Protein AF-A0AAD9PT08-F1 (afdb_monomer_lite)

InterPro domains:
  IPR050173 ATP-binding cassette transporter C-like [PTHR24223] (11-173)

Secondary structure (DSSP, 8-state):
--------GGGG--HHHHHHTGGGHHHHHHHHHS---GGGSPPPPGGG-HHHHHHHHHHHHHHHHHHHHHTT----HHHHHHHHS-HHHHHHHHHHHHHHHHHHHHHHHHHHHHHHHHHT--TTSHHHHHHHHHHHHHHHHHHHHHHHHHHHHHHHHHHHHHHHHHHHHHHHHHHHHHH-----

Structure (mmCIF, N/CA/C/O backbone):
data_AF-A0AAD9PT08-F1
#
_entry.id   AF-A0AAD9PT08-F1
#
loop_
_atom_site.group_PDB
_atom_site.id
_atom_site.type_symbol
_atom_site.label_atom_id
_atom_site.label_alt_id
_atom_site.label_comp_id
_atom_site.label_asym_id
_atom_site.label_entity_id
_atom_site.label_seq_id
_atom_site.pdbx_PDB_ins_code
_atom_site.Cartn_x
_atom_site.Cartn_y
_atom_site.Cartn_z
_atom_site.occupancy
_atom_site.B_iso_or_equiv
_atom_site.auth_seq_id
_atom_site.auth_comp_id
_atom_site.auth_asym_id
_atom_site.auth_atom_id
_atom_site.pdbx_PDB_model_num
ATOM 1 N N . MET A 1 1 ? -7.956 -34.493 11.067 1.00 36.38 1 MET A N 1
ATOM 2 C CA . MET A 1 1 ? -7.812 -33.608 9.894 1.00 36.38 1 MET A CA 1
ATOM 3 C C . MET A 1 1 ? -7.100 -32.368 10.396 1.00 36.38 1 MET A C 1
ATOM 5 O O . MET A 1 1 ? -7.712 -31.587 11.109 1.00 36.38 1 MET A O 1
ATOM 9 N N . GLU A 1 2 ? -5.786 -32.287 10.199 1.00 32.12 2 GLU A N 1
ATOM 10 C CA . GLU A 1 2 ? -4.984 -31.167 10.700 1.00 32.12 2 GLU A CA 1
ATOM 11 C C . GLU A 1 2 ? -5.404 -29.874 9.997 1.00 32.12 2 GLU A C 1
ATOM 13 O O . GLU A 1 2 ? -5.273 -29.746 8.781 1.00 32.12 2 GLU A O 1
ATOM 18 N N . ASN A 1 3 ? -5.915 -28.919 10.778 1.00 39.66 3 ASN A N 1
ATOM 19 C CA . ASN A 1 3 ? -6.054 -27.522 10.383 1.00 39.66 3 ASN A CA 1
ATOM 20 C C . ASN A 1 3 ? -4.649 -26.921 10.241 1.00 39.66 3 ASN A C 1
ATOM 22 O O . ASN A 1 3 ? -4.154 -26.229 11.129 1.00 39.66 3 ASN A O 1
ATOM 26 N N . LEU A 1 4 ? -3.975 -27.214 9.131 1.00 43.50 4 LEU A N 1
ATOM 27 C CA . LEU A 1 4 ? -2.798 -26.463 8.722 1.00 43.50 4 LEU A CA 1
ATOM 28 C C . LEU A 1 4 ? -3.297 -25.127 8.180 1.00 43.50 4 LEU A C 1
ATOM 30 O O . LEU A 1 4 ? -3.560 -24.989 6.988 1.00 43.50 4 LEU A O 1
ATOM 34 N N . SER A 1 5 ? -3.470 -24.161 9.084 1.00 55.28 5 SER A N 1
ATOM 35 C CA . SER A 1 5 ? -3.618 -22.753 8.724 1.00 55.28 5 SER A CA 1
ATOM 36 C C . SER A 1 5 ? -2.508 -22.411 7.724 1.00 55.28 5 SER A C 1
ATOM 38 O O . SER A 1 5 ? -1.306 -22.513 8.006 1.00 55.28 5 SER A O 1
ATOM 40 N N . VAL A 1 6 ? -2.909 -22.114 6.489 1.00 70.56 6 VAL A N 1
ATOM 41 C CA . VAL A 1 6 ? -1.960 -21.790 5.431 1.00 70.56 6 VAL A CA 1
ATOM 42 C C . VAL A 1 6 ? -1.529 -20.351 5.676 1.00 70.56 6 VAL A C 1
ATOM 44 O O . VAL A 1 6 ? -2.260 -19.408 5.373 1.00 70.56 6 VAL A O 1
ATOM 47 N N . LYS A 1 7 ? -0.342 -20.189 6.271 1.00 80.81 7 LYS A N 1
ATOM 48 C CA . LYS A 1 7 ? 0.285 -18.878 6.486 1.00 80.81 7 LYS A CA 1
ATOM 49 C C . LYS A 1 7 ? 0.304 -18.079 5.184 1.00 80.81 7 LYS A C 1
ATOM 51 O O . LYS A 1 7 ? 0.651 -18.617 4.132 1.00 80.81 7 LYS A O 1
ATOM 56 N N . ASN A 1 8 ? 0.010 -16.783 5.277 1.00 87.19 8 ASN A N 1
ATOM 57 C CA . ASN A 1 8 ? 0.007 -15.885 4.129 1.00 87.19 8 ASN A CA 1
ATOM 58 C C . ASN A 1 8 ? 1.393 -15.872 3.432 1.00 87.19 8 ASN A C 1
ATOM 60 O O . ASN A 1 8 ? 2.388 -15.475 4.054 1.00 87.19 8 ASN A O 1
ATOM 64 N N . PRO A 1 9 ? 1.496 -16.281 2.148 1.00 90.44 9 PRO A N 1
ATOM 65 C CA . PRO A 1 9 ? 2.765 -16.334 1.418 1.00 90.44 9 PRO A CA 1
ATOM 66 C C . PRO A 1 9 ? 3.394 -14.952 1.220 1.00 90.44 9 PRO A C 1
ATOM 68 O O . PRO A 1 9 ? 4.596 -14.860 0.973 1.00 90.44 9 PRO A O 1
ATOM 71 N N . GLN A 1 10 ? 2.619 -13.876 1.385 1.00 90.31 10 GLN A N 1
ATOM 72 C CA . GLN A 1 10 ? 3.127 -12.509 1.411 1.00 90.31 10 GLN A CA 1
ATOM 73 C C . GLN A 1 10 ? 4.212 -12.311 2.483 1.00 90.31 10 GLN A C 1
ATOM 75 O O . GLN A 1 10 ? 5.202 -11.632 2.223 1.00 90.31 10 GLN A O 1
ATOM 80 N N . ASN A 1 11 ? 4.081 -12.950 3.651 1.00 87.94 11 ASN A N 1
ATOM 81 C CA . ASN A 1 11 ? 5.029 -12.801 4.763 1.00 87.94 11 ASN A CA 1
ATOM 82 C C . ASN A 1 11 ? 6.388 -13.457 4.501 1.00 87.94 11 ASN A C 1
ATOM 84 O O . ASN A 1 11 ? 7.379 -13.113 5.141 1.00 87.94 11 ASN A O 1
ATOM 88 N N . GLN A 1 12 ? 6.433 -14.417 3.577 1.00 88.69 12 GLN A N 1
ATOM 89 C CA . GLN A 1 12 ? 7.645 -15.148 3.197 1.00 88.69 12 GLN A CA 1
ATOM 90 C C . GLN A 1 12 ? 8.157 -14.721 1.812 1.00 88.69 12 GLN A C 1
ATOM 92 O O . GLN A 1 12 ? 9.125 -15.281 1.297 1.00 88.69 12 GLN A O 1
ATOM 97 N N . ALA A 1 13 ? 7.509 -13.738 1.183 1.00 90.81 13 ALA A N 1
ATOM 98 C CA . ALA A 1 13 ? 7.847 -13.301 -0.157 1.00 90.81 13 ALA A CA 1
ATOM 99 C C . ALA A 1 13 ? 9.173 -12.524 -0.167 1.00 90.81 13 ALA A C 1
ATOM 101 O O . ALA A 1 13 ? 9.315 -11.480 0.469 1.00 90.81 13 ALA A O 1
ATOM 102 N N . GLY A 1 14 ? 10.134 -12.989 -0.970 1.00 93.81 14 GLY A N 1
ATOM 103 C CA . GLY A 1 14 ? 11.355 -12.232 -1.255 1.00 93.81 14 GLY A CA 1
ATOM 104 C C . GLY A 1 14 ? 11.076 -10.908 -1.982 1.00 93.81 14 GLY A C 1
ATOM 105 O O . GLY A 1 14 ? 9.964 -10.659 -2.455 1.00 93.81 14 GLY A O 1
ATOM 106 N N . PHE A 1 15 ? 12.105 -10.067 -2.131 1.00 92.69 15 PHE A N 1
ATOM 107 C CA . PHE A 1 15 ? 11.972 -8.724 -2.716 1.00 92.69 15 PHE A CA 1
ATOM 108 C C . PHE A 1 15 ? 11.302 -8.725 -4.099 1.00 92.69 15 PHE A C 1
ATOM 110 O O . PHE A 1 15 ? 10.318 -8.020 -4.302 1.00 92.69 15 PHE A O 1
ATOM 117 N N . LEU A 1 16 ? 11.781 -9.556 -5.034 1.00 92.75 16 LEU A N 1
ATOM 118 C CA . LEU A 1 16 ? 11.213 -9.631 -6.388 1.00 92.75 16 LEU A CA 1
ATOM 119 C C . LEU A 1 16 ? 9.771 -10.146 -6.387 1.00 92.75 16 LEU A C 1
ATOM 121 O O . LEU A 1 16 ? 8.939 -9.647 -7.145 1.00 92.75 16 LEU A O 1
ATOM 125 N N . SER A 1 17 ? 9.461 -11.107 -5.511 1.00 94.81 17 SER A N 1
ATOM 126 C CA . SER A 1 17 ? 8.107 -11.648 -5.386 1.00 94.81 17 SER A CA 1
ATOM 127 C C . SER A 1 17 ? 7.133 -10.608 -4.836 1.00 94.81 17 SER A C 1
ATOM 129 O O . SER A 1 17 ? 6.024 -10.471 -5.348 1.00 94.81 17 SER A O 1
ATOM 131 N N . SER A 1 18 ? 7.573 -9.820 -3.855 1.00 93.75 18 SER A N 1
ATOM 132 C CA . SER A 1 18 ? 6.816 -8.685 -3.328 1.00 93.75 18 SER A CA 1
ATOM 133 C C . SER A 1 18 ? 6.648 -7.578 -4.370 1.00 93.75 18 SER A C 1
ATOM 135 O O . SER A 1 18 ? 5.552 -7.050 -4.528 1.00 93.75 18 SER A O 1
ATOM 137 N N . LEU A 1 19 ? 7.705 -7.252 -5.124 1.00 93.25 19 LEU A N 1
ATOM 138 C CA . LEU A 1 19 ? 7.690 -6.194 -6.138 1.00 93.25 19 LEU A CA 1
ATOM 139 C C . LEU A 1 19 ? 6.719 -6.499 -7.286 1.00 93.25 19 LEU A C 1
ATOM 141 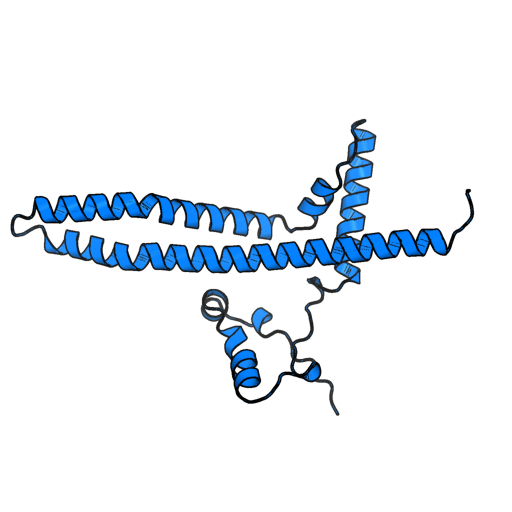O O . LEU A 1 19 ? 6.024 -5.600 -7.755 1.00 93.25 19 LEU A O 1
ATOM 145 N N . THR A 1 20 ? 6.673 -7.756 -7.725 1.00 94.50 20 THR A N 1
ATOM 146 C CA . THR A 1 20 ? 5.856 -8.221 -8.860 1.00 94.50 20 THR A CA 1
ATOM 147 C C . THR A 1 20 ? 4.523 -8.846 -8.444 1.00 94.50 20 THR A C 1
ATOM 149 O O . THR A 1 20 ? 3.781 -9.307 -9.305 1.00 94.50 20 THR A O 1
ATOM 152 N N . PHE A 1 21 ? 4.213 -8.880 -7.142 1.00 94.88 21 PHE A N 1
ATOM 153 C CA . PHE A 1 21 ? 3.051 -9.579 -6.575 1.00 94.88 21 PHE A CA 1
ATOM 154 C C . PHE A 1 21 ? 2.987 -11.080 -6.919 1.00 94.88 21 PHE A C 1
ATOM 156 O O . PHE A 1 21 ? 1.926 -11.703 -6.858 1.00 94.88 21 PHE A O 1
ATOM 163 N N . SER A 1 22 ? 4.126 -11.707 -7.235 1.00 94.81 22 SER A N 1
ATOM 164 C CA . SER A 1 22 ? 4.156 -13.111 -7.662 1.00 94.81 22 SER A CA 1
ATOM 165 C C . SER A 1 22 ? 3.729 -14.090 -6.560 1.00 94.81 22 SER A C 1
ATOM 167 O O . SER A 1 22 ? 3.284 -15.194 -6.872 1.00 94.81 22 SER A O 1
ATOM 169 N N . TRP A 1 23 ? 3.776 -13.677 -5.288 1.00 93.69 23 TRP A N 1
ATOM 170 C CA . TRP A 1 23 ? 3.284 -14.456 -4.147 1.00 93.69 23 TRP A CA 1
ATOM 171 C C . TRP A 1 23 ? 1.787 -14.801 -4.256 1.00 93.69 23 TRP A C 1
ATOM 173 O O . TRP A 1 23 ? 1.363 -15.836 -3.749 1.00 93.69 23 TRP A O 1
ATOM 183 N N . MET A 1 24 ? 0.992 -14.003 -4.982 1.00 92.75 24 MET A N 1
ATOM 184 C CA . MET A 1 24 ? -0.427 -14.287 -5.239 1.00 92.75 24 MET A CA 1
ATOM 185 C C . MET A 1 24 ? -0.656 -15.352 -6.320 1.00 92.75 24 MET A C 1
ATOM 187 O O . MET A 1 24 ? -1.757 -15.883 -6.452 1.00 92.75 24 MET A O 1
ATOM 191 N N . THR A 1 25 ? 0.361 -15.695 -7.113 1.00 93.69 25 THR A N 1
ATOM 192 C CA . THR A 1 25 ? 0.195 -16.566 -8.290 1.00 93.69 25 THR A CA 1
ATOM 193 C C . THR A 1 25 ? -0.386 -17.934 -7.926 1.00 93.69 25 THR A C 1
ATOM 195 O O . THR A 1 25 ? -1.155 -18.500 -8.702 1.00 93.69 25 THR A O 1
ATOM 198 N N . GLY A 1 26 ? -0.045 -18.469 -6.749 1.00 90.75 26 GLY A N 1
ATOM 199 C CA . GLY A 1 26 ? -0.547 -19.761 -6.277 1.00 90.75 26 GLY A CA 1
ATOM 200 C C . GLY A 1 26 ? -2.068 -19.782 -6.120 1.00 90.75 26 GLY A C 1
ATOM 201 O O . GLY A 1 26 ? -2.729 -20.639 -6.706 1.00 90.75 26 GLY A O 1
ATOM 202 N N . ILE A 1 27 ? -2.627 -18.802 -5.398 1.00 91.88 27 ILE A N 1
ATOM 203 C CA . ILE A 1 27 ? -4.074 -18.725 -5.153 1.00 91.88 27 ILE A CA 1
ATOM 204 C C . ILE A 1 27 ? -4.849 -18.392 -6.435 1.00 91.88 27 ILE A C 1
ATOM 206 O O . ILE A 1 27 ? -5.903 -18.972 -6.683 1.00 91.88 27 ILE A O 1
ATOM 210 N N . LEU A 1 28 ? -4.291 -17.549 -7.311 1.00 93.44 28 LEU A N 1
ATOM 211 C CA . LEU A 1 28 ? -4.906 -17.226 -8.603 1.00 93.44 28 LEU A CA 1
ATOM 212 C C . LEU A 1 28 ? -4.982 -18.452 -9.523 1.00 93.44 28 LEU A C 1
ATOM 214 O O . LEU A 1 28 ? -6.010 -18.696 -10.150 1.00 93.44 28 LEU A O 1
ATOM 218 N N . LYS A 1 29 ? -3.920 -19.267 -9.575 1.00 94.44 29 LYS A N 1
ATOM 219 C CA . LYS A 1 29 ? -3.927 -20.532 -10.327 1.00 94.44 29 LYS A CA 1
ATOM 220 C C . LYS A 1 29 ? -4.906 -21.548 -9.744 1.00 94.44 29 LYS A C 1
ATOM 222 O O . LYS A 1 29 ? -5.491 -22.309 -10.509 1.00 94.44 29 LYS A O 1
ATOM 227 N N . LEU A 1 30 ? -5.073 -21.582 -8.421 1.00 92.75 30 LEU A N 1
ATOM 228 C CA . LEU A 1 30 ? -6.066 -22.443 -7.779 1.00 92.75 30 LEU A CA 1
ATOM 229 C C . LEU A 1 30 ? -7.486 -22.023 -8.175 1.00 92.75 30 LEU A C 1
ATOM 231 O O . LEU A 1 30 ? -8.242 -22.865 -8.647 1.00 92.75 30 LEU A O 1
ATOM 235 N N . GLY A 1 31 ? -7.795 -20.726 -8.080 1.00 93.94 31 GLY A N 1
ATOM 236 C CA . GLY A 1 31 ? -9.090 -20.163 -8.474 1.00 93.94 31 GLY A CA 1
ATOM 237 C C . GLY A 1 31 ? -9.408 -20.306 -9.966 1.00 93.94 31 GLY A C 1
ATOM 238 O O . GLY A 1 31 ? -10.569 -20.411 -10.342 1.00 93.94 31 GLY A O 1
ATOM 239 N N . TYR A 1 32 ? -8.382 -20.365 -10.823 1.00 95.88 32 TYR A N 1
ATOM 240 C CA . TYR A 1 32 ? -8.554 -20.692 -12.241 1.00 95.88 32 TYR A CA 1
ATOM 241 C C . TYR A 1 32 ? -8.975 -22.153 -12.465 1.00 95.88 32 TYR A C 1
ATOM 243 O O . TYR A 1 32 ? -9.728 -22.443 -13.389 1.00 95.88 32 TYR A O 1
ATOM 251 N N . LYS A 1 33 ? -8.481 -23.084 -11.638 1.00 96.00 33 LYS A N 1
ATOM 252 C CA . LYS A 1 33 ? -8.758 -24.522 -11.774 1.00 96.00 33 LYS A CA 1
ATOM 253 C C . LYS A 1 33 ? -10.075 -24.943 -11.128 1.00 96.00 33 LYS A C 1
ATOM 255 O O . LYS A 1 33 ? -10.712 -25.865 -11.623 1.00 96.00 33 LYS A O 1
ATOM 260 N N . GLN A 1 34 ? -10.445 -24.319 -10.014 1.00 94.12 34 GLN A N 1
ATOM 261 C CA . GLN A 1 34 ? -11.658 -24.639 -9.268 1.00 94.12 34 GLN A CA 1
ATOM 262 C C . GLN A 1 34 ? -12.183 -23.413 -8.509 1.00 94.12 34 GLN A C 1
ATOM 264 O O . GLN A 1 34 ? -11.386 -22.544 -8.144 1.00 94.12 34 GLN A O 1
ATOM 269 N N . PRO A 1 35 ? -13.492 -23.349 -8.208 1.00 94.94 35 PRO A N 1
ATOM 270 C CA . PRO A 1 35 ? -14.042 -22.319 -7.333 1.00 94.94 35 PRO A CA 1
ATOM 271 C C . PRO A 1 35 ? -13.314 -22.276 -5.981 1.00 94.94 35 PRO A C 1
ATOM 273 O O . PRO A 1 35 ? -13.058 -23.311 -5.362 1.00 94.94 35 PRO A O 1
ATOM 276 N N . LEU A 1 36 ? -12.957 -21.072 -5.528 1.00 92.50 36 LEU A N 1
ATOM 277 C CA . LEU A 1 36 ? -12.339 -20.885 -4.216 1.00 92.50 36 LEU A CA 1
ATOM 278 C C . LEU A 1 36 ? -13.388 -21.049 -3.109 1.00 92.50 36 LEU A C 1
ATOM 280 O O . LEU A 1 36 ? -14.530 -20.622 -3.248 1.00 92.50 36 LEU A O 1
ATOM 284 N N . GLU A 1 37 ? -12.961 -21.636 -1.997 1.00 91.88 37 GLU A N 1
ATOM 285 C CA . GLU A 1 37 ? -13.763 -21.853 -0.791 1.00 91.88 37 GLU A CA 1
ATOM 286 C C . GLU A 1 37 ? -13.008 -21.236 0.390 1.00 91.88 37 GLU A C 1
ATOM 288 O O . GLU A 1 37 ? -11.797 -21.023 0.295 1.00 91.88 37 GLU A O 1
ATOM 293 N N . GLU A 1 38 ? -13.682 -21.000 1.516 1.00 88.56 38 GLU A N 1
ATOM 294 C CA . GLU A 1 38 ? -13.079 -20.381 2.709 1.00 88.56 38 GLU A CA 1
ATOM 295 C C . GLU A 1 38 ? -11.831 -21.127 3.197 1.0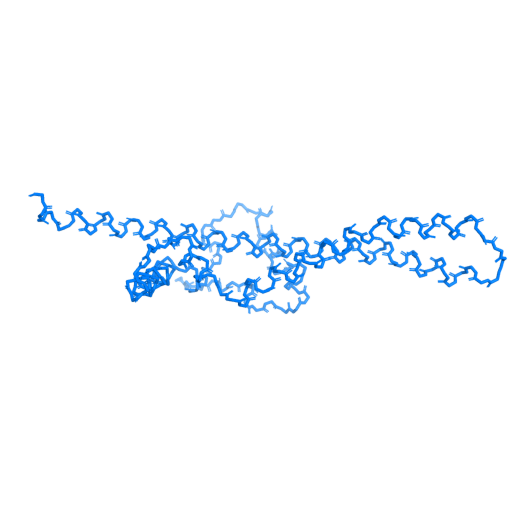0 88.56 38 GLU A C 1
ATOM 297 O O . GLU A 1 38 ? -10.821 -20.504 3.512 1.00 88.56 38 GLU A O 1
ATOM 302 N N . LYS A 1 39 ? -11.848 -22.466 3.146 1.00 87.19 39 LYS A N 1
ATOM 303 C CA . LYS A 1 39 ? -10.708 -23.323 3.520 1.00 87.19 39 LYS A CA 1
ATOM 304 C C . LYS A 1 39 ? -9.453 -23.113 2.659 1.00 87.19 39 LYS A C 1
ATOM 306 O O . LYS A 1 39 ? -8.371 -23.536 3.048 1.00 87.19 39 LYS A O 1
ATOM 311 N N . HIS A 1 40 ? -9.602 -22.528 1.468 1.00 87.38 40 HIS A N 1
ATOM 312 C CA . HIS A 1 40 ? -8.496 -22.239 0.552 1.00 87.38 40 HIS A CA 1
ATOM 313 C C . HIS A 1 40 ? -7.877 -20.854 0.795 1.00 87.38 40 HIS A C 1
ATOM 315 O O . HIS A 1 40 ? -6.841 -20.546 0.202 1.00 87.38 40 HIS A O 1
ATOM 321 N N . LEU A 1 41 ? -8.509 -20.002 1.608 1.00 87.50 41 LEU A N 1
ATOM 322 C CA . LEU A 1 41 ? -8.018 -18.660 1.899 1.00 87.50 41 LEU A CA 1
ATOM 323 C C . LEU A 1 41 ? -6.937 -18.701 2.981 1.00 87.50 41 LEU A C 1
ATOM 325 O O . LEU A 1 41 ? -6.960 -19.531 3.887 1.00 87.50 41 LEU A O 1
ATOM 329 N N . PHE A 1 42 ? -5.975 -17.787 2.869 1.00 89.25 42 PHE A N 1
ATOM 330 C CA . PHE A 1 42 ? -4.927 -17.643 3.871 1.00 89.25 42 PHE A CA 1
ATOM 331 C C . PHE A 1 42 ? -5.503 -17.095 5.169 1.00 89.25 42 PHE A C 1
ATOM 333 O O . PHE A 1 42 ? -6.397 -16.245 5.151 1.00 89.25 42 PHE A O 1
ATOM 340 N N . GLU A 1 43 ? -4.943 -17.542 6.290 1.00 87.12 43 GLU A N 1
ATOM 341 C CA . GLU A 1 43 ? -5.260 -16.923 7.569 1.00 87.12 43 GLU A CA 1
ATOM 342 C C . GLU A 1 43 ? -4.814 -15.459 7.550 1.00 87.12 43 GLU A C 1
ATOM 344 O O . GLU A 1 43 ? -3.735 -15.110 7.057 1.00 87.12 43 GLU A O 1
ATOM 349 N N . LEU A 1 44 ? -5.682 -14.599 8.071 1.00 87.94 44 LEU A N 1
ATOM 350 C CA . LEU A 1 44 ? -5.420 -13.180 8.164 1.00 87.94 44 LEU A CA 1
ATOM 351 C C . LEU A 1 44 ? -4.342 -12.923 9.222 1.00 87.94 44 LEU A C 1
ATOM 353 O O . LEU A 1 44 ? -4.435 -13.426 10.343 1.00 87.94 44 LEU A O 1
ATOM 357 N N . ASP A 1 45 ? -3.345 -12.103 8.889 1.00 88.88 45 ASP A N 1
ATOM 358 C CA . ASP A 1 45 ? -2.303 -11.746 9.849 1.00 88.88 45 ASP A CA 1
ATOM 359 C C . ASP A 1 45 ? -2.896 -11.042 11.071 1.00 88.88 45 ASP A C 1
ATOM 361 O O . ASP A 1 45 ? -3.831 -10.244 10.961 1.00 88.88 45 ASP A O 1
ATOM 365 N N . SER A 1 46 ? -2.300 -11.280 12.241 1.00 89.00 46 SER A N 1
ATOM 366 C CA . SER A 1 46 ? -2.774 -10.719 13.515 1.00 89.00 46 SER A CA 1
ATOM 367 C C . SER A 1 46 ? -2.828 -9.188 13.528 1.00 89.00 46 SER A C 1
ATOM 369 O O . SER A 1 46 ? -3.522 -8.597 14.350 1.00 89.00 46 SER A O 1
ATOM 371 N N . GLU A 1 47 ? -2.112 -8.511 12.621 1.00 89.06 47 GLU A N 1
ATOM 372 C CA . GLU A 1 47 ? -2.189 -7.059 12.437 1.00 89.06 47 GLU A CA 1
ATOM 373 C C . GLU A 1 47 ? -3.504 -6.557 11.824 1.00 89.06 47 GLU A C 1
ATOM 375 O O . GLU A 1 47 ? -3.817 -5.375 11.978 1.00 89.06 47 GLU A O 1
ATOM 380 N N . TYR A 1 48 ? -4.266 -7.434 11.168 1.00 91.50 48 TYR A N 1
ATOM 381 C CA . TYR A 1 48 ? -5.551 -7.123 10.542 1.00 91.50 48 TYR A CA 1
ATOM 382 C C . TYR A 1 48 ? -6.746 -7.719 11.300 1.00 91.50 48 TYR A C 1
ATOM 384 O O . TYR A 1 48 ? -7.884 -7.545 10.866 1.00 91.50 48 TYR A O 1
ATOM 392 N N . HIS A 1 49 ? -6.520 -8.399 12.430 1.00 94.38 49 HIS A N 1
ATOM 393 C CA . HIS A 1 49 ? -7.599 -8.904 13.285 1.00 94.38 49 HIS A CA 1
ATOM 394 C C . HIS A 1 49 ? -8.428 -7.754 13.859 1.00 94.38 49 HIS A C 1
ATOM 396 O O . HIS A 1 49 ? -7.883 -6.747 14.323 1.00 94.38 49 HIS A O 1
ATOM 402 N N . ALA A 1 50 ? -9.753 -7.903 13.834 1.00 93.62 50 ALA A N 1
ATOM 403 C CA . ALA A 1 50 ? -10.680 -6.836 14.194 1.00 93.62 50 ALA A CA 1
ATOM 404 C C . ALA A 1 50 ? -10.478 -6.350 15.637 1.00 93.62 50 ALA A C 1
ATOM 406 O O . ALA A 1 50 ? -10.515 -5.144 15.874 1.00 93.62 50 ALA A O 1
ATOM 407 N N . GLU A 1 51 ? -10.193 -7.249 16.585 1.00 94.25 51 GLU A N 1
ATOM 408 C CA . GLU A 1 51 ? -9.970 -6.887 17.988 1.00 94.25 51 GLU A CA 1
ATOM 409 C C . GLU A 1 51 ? -8.796 -5.916 18.124 1.00 94.25 51 GLU A C 1
ATOM 411 O O . GLU A 1 51 ? -8.907 -4.878 18.780 1.00 94.25 51 GLU A O 1
ATOM 416 N N . LYS A 1 52 ? -7.686 -6.217 17.443 1.00 95.38 52 LYS A N 1
ATOM 417 C CA . LYS A 1 52 ? -6.493 -5.369 17.440 1.00 95.38 52 LYS A CA 1
ATOM 418 C C . LYS A 1 52 ? -6.757 -4.042 16.738 1.00 95.38 52 LYS A C 1
ATOM 420 O O . LYS A 1 52 ? -6.407 -2.988 17.257 1.00 95.38 52 LYS A O 1
ATOM 425 N N . LEU A 1 53 ? -7.411 -4.088 15.580 1.00 95.94 53 LEU A N 1
ATOM 426 C CA . LEU A 1 53 ? -7.746 -2.904 14.795 1.00 95.94 53 LEU A CA 1
ATOM 427 C C . LEU A 1 53 ? -8.628 -1.911 15.559 1.00 95.94 53 LEU A C 1
ATOM 429 O O . LEU A 1 53 ? -8.420 -0.698 15.455 1.00 95.94 53 LEU A O 1
ATOM 433 N N . VAL A 1 54 ? -9.607 -2.412 16.310 1.00 96.94 54 VAL A N 1
ATOM 434 C CA . VAL A 1 54 ? -10.485 -1.596 17.156 1.00 96.94 54 VAL A CA 1
ATOM 435 C C . VAL A 1 54 ? -9.718 -1.042 18.352 1.00 96.94 54 VAL A C 1
ATOM 437 O O . VAL A 1 54 ? -9.829 0.152 18.627 1.00 96.94 54 VAL A O 1
ATOM 440 N N . ALA A 1 55 ? -8.909 -1.870 19.020 1.00 96.31 55 ALA A N 1
ATOM 441 C CA . ALA A 1 55 ? -8.099 -1.448 20.161 1.00 96.31 55 ALA A CA 1
ATOM 442 C C . ALA A 1 55 ? -7.096 -0.341 19.789 1.00 96.31 55 ALA A C 1
ATOM 444 O O . ALA A 1 55 ? -7.001 0.663 20.497 1.00 96.31 55 ALA A O 1
ATOM 445 N N . ASP A 1 56 ? -6.404 -0.475 18.652 1.00 95.81 56 ASP A N 1
ATOM 446 C CA . ASP A 1 56 ? -5.460 0.530 18.147 1.00 95.81 56 ASP A CA 1
ATOM 447 C C . ASP A 1 56 ? -6.157 1.887 17.921 1.00 95.81 56 ASP A C 1
ATOM 449 O O . ASP A 1 56 ? -5.659 2.936 18.338 1.00 95.81 56 ASP A O 1
ATOM 453 N N . LEU A 1 57 ? -7.332 1.887 17.275 1.00 96.88 57 LEU A N 1
ATOM 454 C CA . LEU A 1 57 ? -8.084 3.116 17.001 1.00 96.88 57 LEU A CA 1
ATOM 455 C C . LEU A 1 57 ? -8.660 3.743 18.279 1.00 96.88 57 LEU A C 1
ATOM 457 O O . LEU A 1 57 ? -8.643 4.965 18.427 1.00 96.88 57 LEU A O 1
ATOM 461 N N . GLU A 1 58 ? -9.163 2.927 19.204 1.00 96.44 58 GLU A N 1
ATOM 462 C CA . GLU A 1 58 ? -9.683 3.387 20.493 1.00 96.44 58 GLU A CA 1
ATOM 463 C C . GLU A 1 58 ? -8.586 4.054 21.331 1.00 96.44 58 GLU A C 1
ATOM 465 O O . GLU A 1 58 ? -8.792 5.142 21.873 1.00 96.44 58 GLU A O 1
ATOM 470 N N . MET A 1 59 ? -7.395 3.453 21.374 1.00 96.50 59 MET A N 1
ATOM 471 C CA . MET A 1 59 ? -6.234 4.017 22.058 1.00 96.50 59 MET A CA 1
ATOM 472 C C . MET A 1 59 ? -5.849 5.388 21.485 1.00 96.50 59 MET A C 1
ATOM 474 O O . MET A 1 59 ? -5.668 6.345 22.247 1.00 96.50 59 MET A O 1
ATOM 478 N N . GLU A 1 60 ? -5.770 5.511 20.157 1.00 96.81 60 GLU A N 1
ATOM 479 C CA . GLU A 1 60 ? -5.465 6.780 19.482 1.00 96.81 60 GLU A CA 1
ATOM 480 C C . GLU A 1 60 ? -6.558 7.834 19.693 1.00 96.81 60 GLU A C 1
ATOM 482 O O . GLU A 1 60 ? -6.270 9.024 19.862 1.00 96.81 60 GLU A O 1
ATOM 487 N N . TRP A 1 61 ? -7.823 7.413 19.742 1.00 96.94 61 TRP A N 1
ATOM 488 C CA . TRP A 1 61 ? -8.942 8.302 20.032 1.00 96.94 61 TRP A CA 1
ATOM 489 C C . TRP A 1 61 ? -8.871 8.863 21.456 1.00 96.94 61 TRP A C 1
ATOM 491 O O . TRP A 1 61 ? -8.954 10.080 21.645 1.00 96.94 61 TRP A O 1
ATOM 501 N N . LEU A 1 62 ? -8.621 8.011 22.453 1.00 96.31 62 LEU A N 1
ATOM 502 C CA . LEU A 1 62 ? -8.423 8.432 23.842 1.00 96.31 62 LEU A CA 1
ATOM 503 C C . LEU A 1 62 ? -7.181 9.322 24.001 1.00 96.31 62 LEU A C 1
ATOM 505 O O . LEU A 1 62 ? -7.172 10.249 24.814 1.00 96.31 62 LEU A O 1
ATOM 509 N N . ALA A 1 63 ? -6.112 9.062 23.246 1.00 96.00 63 ALA A N 1
ATOM 510 C CA . ALA A 1 63 ? -4.920 9.908 23.236 1.00 96.00 63 ALA A CA 1
ATOM 511 C C . ALA A 1 63 ? -5.204 11.305 22.652 1.00 96.00 63 ALA A C 1
ATOM 513 O O . ALA A 1 63 ? -4.747 12.310 23.210 1.00 96.00 63 ALA A O 1
ATOM 514 N N . GLU A 1 64 ? -5.992 11.395 21.576 1.00 96.38 64 GLU A N 1
ATOM 515 C CA . GLU A 1 64 ? -6.430 12.674 21.005 1.00 96.38 64 GLU A CA 1
ATOM 516 C C . GLU A 1 64 ? -7.327 13.444 21.981 1.00 96.38 64 GLU A C 1
ATOM 518 O O . GLU A 1 64 ? -7.089 14.629 22.208 1.00 96.38 64 GLU A O 1
ATOM 523 N N . GLN A 1 65 ? -8.297 12.781 22.621 1.00 95.94 65 GLN A N 1
ATOM 524 C CA . GLN A 1 65 ? -9.154 13.405 23.635 1.00 95.94 65 GLN A CA 1
ATOM 525 C C . GLN A 1 65 ? -8.339 13.984 24.797 1.00 95.94 65 GLN A C 1
ATOM 527 O O . GLN A 1 65 ? -8.506 15.156 25.139 1.00 95.94 65 GLN A O 1
ATOM 532 N N . ARG A 1 66 ? -7.405 13.203 25.359 1.00 96.19 66 ARG A N 1
ATOM 533 C CA . ARG A 1 66 ? -6.509 13.655 26.438 1.00 96.19 66 ARG A CA 1
ATOM 534 C C . ARG A 1 66 ? -5.661 14.854 26.012 1.00 96.19 66 ARG A C 1
ATOM 536 O O . ARG A 1 66 ? -5.595 15.854 26.725 1.00 96.19 66 ARG A O 1
ATOM 543 N N . SER A 1 67 ? -5.060 14.780 24.825 1.00 94.31 67 SER A N 1
ATOM 544 C CA . SER A 1 67 ? -4.214 15.850 24.281 1.00 94.31 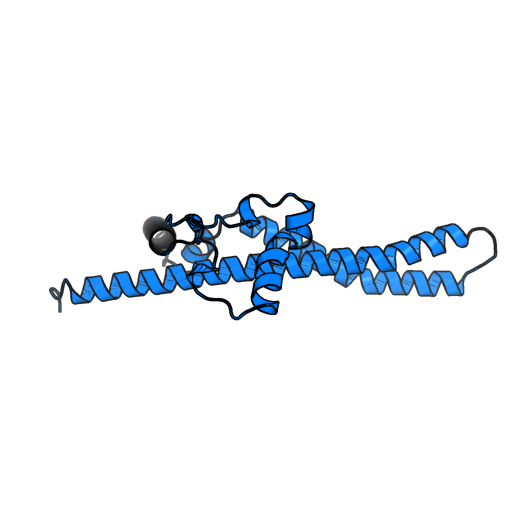67 SER A CA 1
ATOM 545 C C . SER A 1 67 ? -4.993 17.141 24.027 1.00 94.31 67 SER A C 1
ATOM 547 O O . SER A 1 67 ? -4.499 18.236 24.297 1.00 94.31 67 SER A O 1
ATOM 549 N N . CYS A 1 68 ? -6.216 17.028 23.511 1.00 94.69 68 CYS A N 1
ATOM 550 C CA . CYS A 1 68 ? -7.081 18.166 23.235 1.00 94.69 68 CYS A CA 1
ATOM 551 C C . CYS A 1 68 ? -7.635 18.802 24.509 1.00 94.69 68 CYS A C 1
ATOM 553 O O . CYS A 1 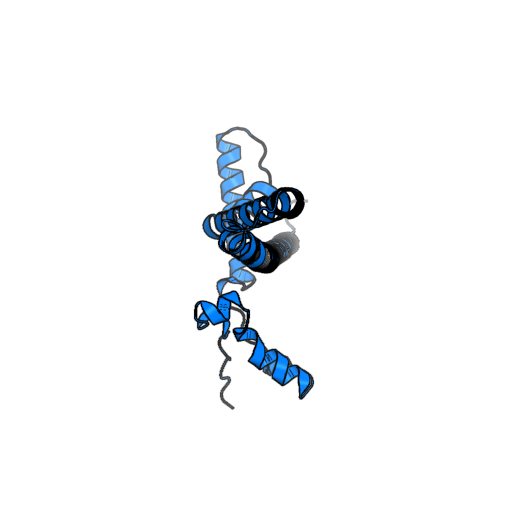68 ? -7.666 20.031 24.580 1.00 94.69 68 CYS A O 1
ATOM 555 N N . ASN A 1 69 ? -7.972 18.000 25.525 1.00 94.62 69 ASN A N 1
ATOM 556 C CA . ASN A 1 69 ? -8.390 18.496 26.835 1.00 94.62 69 ASN A CA 1
ATOM 557 C C . ASN A 1 69 ? -7.285 19.343 27.488 1.00 94.62 69 ASN A C 1
ATOM 559 O O . ASN A 1 69 ? -7.526 20.482 27.880 1.00 94.62 69 ASN A O 1
ATOM 563 N N . ALA A 1 70 ? -6.039 18.850 27.481 1.00 94.94 70 ALA A N 1
ATOM 564 C CA . ALA A 1 70 ? -4.884 19.599 27.985 1.00 94.94 70 ALA A CA 1
ATOM 565 C C . ALA A 1 70 ? -4.653 20.927 27.236 1.00 94.94 70 ALA A C 1
ATOM 567 O O . ALA A 1 70 ? -4.227 21.917 27.825 1.00 94.94 70 ALA A O 1
ATOM 568 N N . ARG A 1 71 ? -4.958 20.965 25.932 1.00 94.62 71 ARG A N 1
ATOM 569 C CA . ARG A 1 71 ? -4.805 22.153 25.075 1.00 94.62 71 ARG A CA 1
ATOM 570 C C . ARG A 1 71 ? -6.052 23.044 25.015 1.00 94.62 71 ARG A C 1
ATOM 572 O O . ARG A 1 71 ? -6.017 24.042 24.305 1.00 94.62 71 ARG A O 1
ATOM 579 N N . LYS A 1 72 ? -7.149 22.690 25.699 1.00 94.12 72 LYS A N 1
ATOM 580 C CA . LYS A 1 72 ? -8.469 23.349 25.590 1.00 94.12 72 LYS A CA 1
ATOM 581 C C . LYS A 1 72 ? -8.971 23.471 24.140 1.00 94.12 72 LYS A C 1
ATOM 583 O O . LYS A 1 72 ? -9.538 24.483 23.738 1.00 94.12 72 LYS A O 1
ATOM 588 N N . THR A 1 73 ? -8.750 22.433 23.337 1.00 95.00 73 THR A N 1
ATOM 589 C CA . THR A 1 73 ? -9.179 22.365 21.927 1.00 95.00 73 THR A CA 1
ATOM 590 C C . THR A 1 73 ? -10.189 21.242 21.717 1.00 95.00 73 THR A C 1
ATOM 592 O O . THR A 1 73 ? -10.295 20.333 22.537 1.00 95.00 73 THR A O 1
ATOM 595 N N . LYS A 1 74 ? -10.944 21.284 20.613 1.00 93.94 74 LYS A N 1
ATOM 596 C CA . LYS A 1 74 ? -11.894 20.217 20.267 1.00 93.94 74 LYS A CA 1
ATOM 597 C C . LYS A 1 74 ? -11.159 19.027 19.624 1.00 93.94 74 LYS A C 1
ATOM 599 O O . LYS A 1 74 ? -10.444 19.250 18.643 1.00 93.94 74 LYS A O 1
ATOM 604 N N . PRO A 1 75 ? -11.340 17.786 20.118 1.00 95.00 75 PRO A N 1
ATOM 605 C CA . PRO A 1 75 ? -10.733 16.604 19.512 1.00 95.00 75 PRO A CA 1
ATOM 606 C C . PRO A 1 75 ? -11.306 16.342 18.118 1.00 95.00 75 PRO A C 1
ATOM 608 O O . PRO A 1 75 ? -12.497 16.542 17.872 1.00 95.00 75 PRO A O 1
ATOM 611 N N . ARG A 1 76 ? -10.456 15.884 17.191 1.00 95.19 76 ARG A N 1
ATOM 612 C CA . ARG A 1 76 ? -10.851 15.577 15.808 1.00 95.19 76 ARG A CA 1
ATOM 613 C C . ARG A 1 76 ? -10.617 14.100 15.520 1.00 95.19 76 ARG A C 1
ATOM 615 O O . ARG A 1 76 ? -9.475 13.657 15.448 1.00 95.19 76 ARG A O 1
ATOM 622 N N . PHE A 1 77 ? -11.696 13.356 15.292 1.00 93.62 77 PHE A N 1
ATOM 623 C CA . PHE A 1 77 ? -11.640 11.905 15.089 1.00 93.62 77 PHE A CA 1
ATOM 624 C C . PHE A 1 77 ? -10.726 11.484 13.928 1.00 93.62 77 PHE A C 1
ATOM 626 O O . PHE A 1 77 ? -9.913 10.576 14.078 1.00 93.62 77 PHE A O 1
ATOM 633 N N . TRP A 1 78 ? -10.763 12.206 12.801 1.00 93.31 78 TRP A N 1
ATOM 634 C CA . TRP A 1 78 ? -9.904 11.913 11.645 1.00 93.31 78 TRP A CA 1
ATOM 635 C C . TRP A 1 78 ? -8.404 11.946 11.986 1.00 93.31 78 TRP A C 1
ATOM 637 O O . TRP A 1 78 ? -7.615 11.254 11.349 1.00 93.31 78 TRP A O 1
ATOM 647 N N . ARG A 1 79 ? -7.993 12.725 12.996 1.00 92.62 79 ARG A N 1
ATOM 648 C CA . ARG A 1 79 ? -6.591 12.802 13.414 1.00 92.62 79 ARG A CA 1
ATOM 649 C C . ARG A 1 79 ? -6.160 11.545 14.162 1.00 92.62 79 ARG A C 1
ATOM 651 O O . ARG A 1 79 ? -5.054 11.074 13.925 1.00 92.62 79 ARG A O 1
ATOM 658 N N . ALA A 1 80 ? -7.029 10.999 15.012 1.00 94.31 80 ALA A N 1
ATOM 659 C CA . ALA A 1 80 ? -6.809 9.698 15.641 1.00 94.31 80 ALA A CA 1
ATOM 660 C C . ALA A 1 80 ? -6.733 8.594 14.576 1.00 94.31 80 ALA A C 1
ATOM 662 O O . ALA A 1 80 ? -5.779 7.828 14.553 1.00 94.31 80 ALA A O 1
ATOM 663 N N . MET A 1 81 ? -7.659 8.614 13.614 1.00 92.56 81 MET A N 1
ATOM 664 C CA . MET A 1 81 ? -7.685 7.674 12.491 1.00 92.56 81 MET A CA 1
ATOM 665 C C . MET A 1 81 ? -6.379 7.690 11.679 1.00 92.56 81 MET A C 1
ATOM 667 O O . MET A 1 81 ? -5.802 6.644 11.399 1.00 92.56 81 MET A O 1
ATOM 671 N N . MET A 1 82 ? -5.858 8.874 11.346 1.00 91.06 82 MET A N 1
ATOM 672 C CA . MET A 1 82 ? -4.583 8.992 10.629 1.00 91.06 82 MET A CA 1
ATOM 673 C C . MET A 1 82 ? -3.384 8.479 11.438 1.00 91.06 82 MET A C 1
ATOM 675 O O . MET A 1 82 ? -2.439 7.979 10.835 1.00 91.06 82 MET A O 1
ATOM 679 N N . ARG A 1 83 ? -3.411 8.572 12.775 1.00 92.31 83 ARG A N 1
ATOM 680 C CA . ARG A 1 83 ? -2.351 8.026 13.644 1.00 92.31 83 ARG A CA 1
ATOM 681 C C . ARG A 1 83 ? -2.395 6.503 13.770 1.00 92.31 83 ARG A C 1
ATOM 683 O O . ARG A 1 83 ? -1.359 5.895 14.011 1.00 92.31 83 ARG A O 1
ATOM 690 N N . THR A 1 84 ? -3.553 5.879 13.552 1.00 91.50 84 THR A N 1
ATOM 691 C CA . THR A 1 84 ? -3.693 4.412 13.516 1.00 91.50 84 THR A CA 1
ATOM 692 C C . THR A 1 84 ? -2.927 3.782 12.342 1.00 91.50 84 THR A C 1
ATOM 694 O O . THR A 1 84 ? -2.521 2.617 12.398 1.00 91.50 84 THR A O 1
ATOM 697 N N . ILE A 1 85 ? -2.694 4.539 11.263 1.00 90.69 85 ILE A N 1
ATOM 698 C CA . ILE A 1 85 ? -1.783 4.130 10.190 1.00 90.69 85 ILE A CA 1
ATOM 699 C C . ILE A 1 85 ? -0.346 4.377 10.657 1.00 90.69 85 ILE A C 1
ATOM 701 O O . ILE A 1 85 ? 0.015 5.487 11.035 1.00 90.69 85 ILE A O 1
ATOM 705 N N . SER A 1 86 ? 0.511 3.354 10.571 1.00 88.94 86 SER A N 1
ATOM 706 C CA . SER A 1 86 ? 1.924 3.500 10.934 1.00 88.94 86 SER A CA 1
ATOM 707 C C . SER A 1 86 ? 2.594 4.615 10.125 1.00 88.94 86 SER A C 1
ATOM 709 O O . SER A 1 86 ? 2.528 4.620 8.892 1.00 88.94 86 SER A O 1
ATOM 711 N N . ASN A 1 87 ? 3.338 5.495 10.802 1.00 89.00 87 ASN A N 1
ATOM 712 C CA . ASN A 1 87 ? 4.121 6.559 10.163 1.00 89.00 87 ASN A CA 1
ATOM 713 C C . ASN A 1 87 ? 5.035 6.026 9.045 1.00 89.00 87 ASN A C 1
ATOM 715 O O . ASN A 1 87 ? 5.213 6.691 8.028 1.00 89.00 87 ASN A O 1
ATOM 719 N N . LYS A 1 88 ? 5.574 4.805 9.197 1.00 91.62 88 LYS A N 1
ATOM 720 C CA . LYS A 1 88 ? 6.388 4.145 8.163 1.00 91.62 88 LYS A CA 1
ATOM 721 C C . LYS A 1 88 ? 5.572 3.858 6.899 1.00 91.62 88 LYS A C 1
ATOM 723 O O . LYS A 1 88 ? 6.035 4.138 5.799 1.00 91.62 88 LYS A O 1
ATOM 728 N N . ALA A 1 89 ? 4.354 3.336 7.047 1.00 91.88 89 ALA A N 1
ATOM 729 C CA . ALA A 1 89 ? 3.464 3.059 5.921 1.00 91.88 89 ALA A CA 1
ATOM 730 C C . ALA A 1 89 ? 3.033 4.355 5.219 1.00 91.88 89 ALA A C 1
ATOM 732 O O . ALA A 1 89 ? 3.051 4.427 3.991 1.00 91.88 89 ALA A O 1
ATOM 733 N N . PHE A 1 90 ? 2.725 5.398 5.993 1.00 92.56 90 PHE A N 1
ATOM 734 C CA . PHE A 1 90 ? 2.401 6.715 5.451 1.00 92.56 90 PHE A CA 1
ATOM 735 C C . PHE A 1 90 ? 3.571 7.330 4.670 1.00 92.56 90 PHE A C 1
ATOM 737 O O . PHE A 1 90 ? 3.385 7.800 3.548 1.00 92.56 90 PHE A O 1
ATOM 744 N N . LEU A 1 91 ? 4.792 7.247 5.210 1.00 95.38 91 LEU A N 1
ATOM 745 C CA . LEU A 1 91 ? 6.003 7.707 4.531 1.00 95.38 91 LEU A CA 1
ATOM 746 C C . LEU A 1 91 ? 6.232 6.967 3.205 1.00 95.38 91 LEU A C 1
ATOM 748 O O . LEU A 1 91 ? 6.512 7.603 2.192 1.00 95.38 91 LEU A O 1
ATOM 752 N N . VAL A 1 92 ? 6.062 5.640 3.186 1.00 96.00 92 VAL A N 1
ATOM 753 C CA . VAL A 1 92 ? 6.175 4.837 1.957 1.00 96.00 92 VAL A CA 1
ATOM 754 C C . VAL A 1 92 ? 5.159 5.288 0.904 1.00 96.00 92 VAL A C 1
ATOM 756 O O . VAL A 1 92 ? 5.530 5.469 -0.254 1.00 96.00 92 VAL A O 1
ATOM 759 N N . MET A 1 93 ? 3.901 5.534 1.287 1.00 96.31 93 MET A N 1
ATOM 760 C CA . MET A 1 93 ? 2.884 6.046 0.358 1.00 96.31 93 MET A CA 1
ATOM 761 C C . MET A 1 93 ? 3.261 7.418 -0.217 1.00 96.31 93 MET A C 1
ATOM 763 O O . MET A 1 93 ? 3.105 7.637 -1.419 1.00 96.31 93 MET A O 1
ATOM 767 N N . ILE A 1 94 ? 3.808 8.326 0.602 1.00 97.06 94 ILE A N 1
ATOM 768 C CA . ILE A 1 94 ? 4.292 9.635 0.132 1.00 97.06 94 ILE A CA 1
ATOM 769 C C . ILE A 1 94 ? 5.422 9.464 -0.885 1.00 97.06 94 ILE A C 1
ATOM 771 O O . ILE A 1 94 ? 5.378 10.078 -1.950 1.00 97.06 94 ILE A O 1
ATOM 775 N N . ILE A 1 95 ? 6.409 8.614 -0.592 1.00 97.62 95 ILE A N 1
ATOM 776 C CA . ILE A 1 95 ? 7.539 8.365 -1.496 1.00 97.62 95 ILE A CA 1
ATOM 777 C C . ILE A 1 95 ? 7.039 7.822 -2.840 1.00 97.62 95 ILE A C 1
ATOM 779 O O . ILE A 1 95 ? 7.405 8.353 -3.888 1.00 97.62 95 ILE A O 1
ATOM 783 N N . LEU A 1 96 ? 6.149 6.825 -2.823 1.00 97.44 96 LEU A N 1
ATOM 784 C CA . LEU A 1 96 ? 5.554 6.257 -4.039 1.00 97.44 96 LEU A CA 1
ATOM 785 C C . LEU A 1 96 ? 4.762 7.306 -4.835 1.00 97.44 96 LEU A C 1
ATOM 787 O O . LEU A 1 96 ? 4.844 7.349 -6.063 1.00 97.44 96 LEU A O 1
ATOM 791 N N . ARG A 1 97 ? 4.028 8.191 -4.150 1.00 97.38 97 ARG A N 1
ATOM 792 C CA . ARG A 1 97 ? 3.267 9.281 -4.775 1.00 97.38 97 ARG A CA 1
ATOM 793 C C . ARG A 1 97 ? 4.168 10.330 -5.425 1.00 97.38 97 ARG A C 1
ATOM 795 O O . ARG A 1 97 ? 3.847 10.804 -6.518 1.00 97.38 97 ARG A O 1
ATOM 802 N N . ILE A 1 98 ? 5.273 10.689 -4.774 1.00 97.75 98 ILE A N 1
ATOM 803 C CA . ILE A 1 98 ? 6.269 11.615 -5.324 1.00 97.75 98 ILE A CA 1
ATOM 804 C C . ILE A 1 98 ? 6.932 10.980 -6.546 1.00 97.75 98 ILE A C 1
ATOM 806 O O . ILE A 1 98 ? 6.959 11.606 -7.601 1.00 97.75 98 ILE A O 1
ATOM 810 N N . LEU A 1 99 ? 7.375 9.724 -6.446 1.00 97.00 99 LEU A N 1
ATOM 811 C CA . LEU A 1 99 ? 8.004 9.002 -7.553 1.00 97.00 99 LEU A CA 1
ATOM 812 C C . LEU A 1 99 ? 7.072 8.896 -8.769 1.00 97.00 99 LEU A C 1
ATOM 814 O O . LEU A 1 99 ? 7.471 9.228 -9.883 1.00 97.00 99 LEU A O 1
ATOM 818 N N . TYR A 1 100 ? 5.802 8.539 -8.549 1.00 96.75 100 TYR A N 1
ATOM 819 C CA . TYR A 1 100 ? 4.779 8.548 -9.596 1.00 96.75 100 TYR A CA 1
ATOM 820 C C . TYR A 1 100 ? 4.648 9.926 -10.263 1.00 96.75 100 TYR A C 1
ATOM 822 O O . TYR A 1 100 ? 4.646 10.019 -11.491 1.00 96.75 100 TYR A O 1
ATOM 830 N N . SER A 1 101 ? 4.549 10.991 -9.461 1.00 96.75 101 SER A N 1
ATOM 831 C CA . SER A 1 101 ? 4.378 12.362 -9.959 1.00 96.75 101 SER A CA 1
ATOM 832 C C . SER A 1 101 ? 5.588 12.829 -10.766 1.00 96.75 101 SER A C 1
ATOM 834 O O . SER A 1 101 ? 5.419 13.410 -11.832 1.00 96.75 101 SER A O 1
ATOM 836 N N . LEU A 1 102 ? 6.804 12.520 -10.306 1.00 95.94 102 LEU A N 1
ATOM 837 C CA . LEU A 1 102 ? 8.041 12.833 -11.022 1.00 95.94 102 LEU A CA 1
ATOM 838 C C . LEU A 1 102 ? 8.102 12.113 -12.372 1.00 95.94 102 LEU A C 1
ATOM 840 O O . LEU A 1 102 ? 8.382 12.748 -13.384 1.00 95.94 102 LEU A O 1
ATOM 844 N N . CYS A 1 103 ? 7.780 10.816 -12.419 1.00 95.69 103 CYS A N 1
ATOM 845 C CA . CYS A 1 103 ? 7.738 10.075 -13.680 1.00 95.69 103 CYS A CA 1
ATOM 846 C C . CYS A 1 103 ? 6.642 10.593 -14.625 1.00 95.69 103 CYS A C 1
ATOM 848 O O . CYS A 1 103 ? 6.857 10.633 -15.832 1.00 95.69 103 CYS A O 1
ATOM 850 N N . PHE A 1 104 ? 5.481 11.001 -14.101 1.00 93.62 104 PHE A N 1
ATOM 851 C CA . PHE A 1 104 ? 4.400 11.585 -14.900 1.00 93.62 104 PHE A CA 1
ATOM 852 C C . PHE A 1 104 ? 4.811 12.932 -15.512 1.00 93.62 104 PHE A C 1
ATOM 854 O O . PHE A 1 104 ? 4.673 13.123 -16.718 1.00 93.62 104 PHE A O 1
ATOM 861 N N . SER A 1 105 ? 5.394 13.825 -14.710 1.00 93.00 105 SER A N 1
ATOM 862 C CA . SER A 1 105 ? 5.904 15.123 -15.170 1.00 93.00 105 SER A CA 1
ATOM 863 C C . SER A 1 105 ? 7.151 15.006 -16.055 1.00 93.00 105 SER A C 1
ATOM 865 O O . SER A 1 105 ? 7.414 15.890 -16.865 1.00 93.00 105 SER A O 1
ATOM 867 N N . GLY A 1 106 ? 7.917 13.920 -15.930 1.00 90.81 106 GLY A N 1
ATOM 868 C CA . GLY A 1 106 ? 9.074 13.631 -16.779 1.00 90.81 106 GLY A CA 1
ATOM 869 C C . GLY A 1 106 ? 8.708 13.196 -18.201 1.00 90.81 106 GLY A C 1
ATOM 870 O O . GLY A 1 106 ? 9.520 13.366 -19.108 1.00 90.81 106 GLY A O 1
ATOM 871 N N . MET A 1 107 ? 7.491 12.685 -18.432 1.00 91.56 107 MET A N 1
ATOM 872 C CA . MET A 1 107 ? 7.062 12.216 -19.760 1.00 91.56 107 MET A CA 1
ATOM 873 C C . MET A 1 107 ? 7.063 13.319 -20.830 1.00 91.56 107 MET A C 1
ATOM 875 O O . MET A 1 107 ? 7.674 13.108 -21.878 1.00 91.56 107 MET A O 1
ATOM 879 N N . PRO A 1 108 ? 6.459 14.505 -20.604 1.00 93.06 108 PRO A N 1
ATOM 880 C CA . PRO A 1 108 ? 6.531 15.604 -21.565 1.00 93.06 108 PRO A CA 1
ATOM 881 C C . PRO A 1 108 ? 7.964 16.028 -21.896 1.00 93.06 108 PRO A C 1
ATOM 883 O O . PRO A 1 108 ? 8.270 16.301 -23.054 1.00 93.06 108 PRO A O 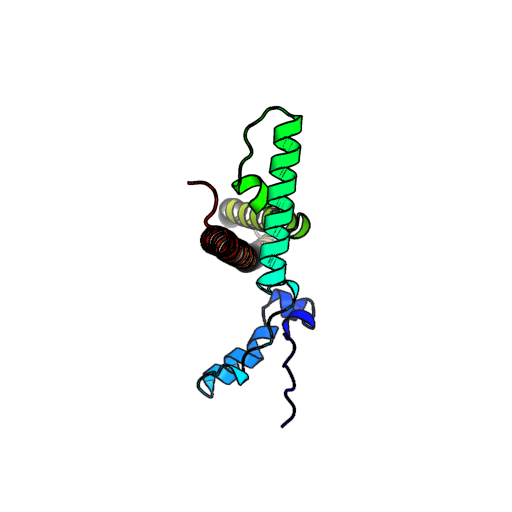1
ATOM 886 N N . LEU A 1 109 ? 8.855 16.040 -20.896 1.00 92.25 109 LEU A N 1
ATOM 887 C CA . LEU A 1 109 ? 10.263 16.382 -21.097 1.00 92.25 109 LEU A CA 1
ATOM 888 C C . LEU A 1 109 ? 10.954 15.344 -21.980 1.00 92.25 109 LEU A C 1
ATOM 890 O O . LEU A 1 109 ? 11.654 15.713 -22.918 1.00 92.25 109 LEU A O 1
ATOM 894 N N . LEU A 1 110 ? 10.719 14.054 -21.725 1.00 92.25 110 LEU A N 1
ATOM 895 C CA . LEU A 1 110 ? 11.279 12.970 -22.527 1.00 92.25 110 LEU A CA 1
ATOM 896 C C . LEU A 1 110 ? 10.839 13.062 -23.995 1.00 92.25 110 LEU A C 1
ATOM 898 O O . LEU A 1 110 ? 11.670 12.945 -24.894 1.00 92.25 110 LEU A O 1
ATOM 902 N N . ILE A 1 111 ? 9.551 13.331 -24.236 1.00 92.12 111 ILE A N 1
ATOM 903 C CA . ILE A 1 111 ? 9.005 13.534 -25.585 1.00 92.12 111 ILE A CA 1
ATOM 904 C C . ILE A 1 111 ? 9.653 14.752 -26.247 1.00 92.12 111 ILE A C 1
ATOM 906 O O . ILE A 1 111 ? 10.070 14.681 -27.401 1.00 92.12 111 ILE A O 1
ATOM 910 N N . TRP A 1 112 ? 9.785 15.861 -25.521 1.00 92.94 112 TRP A N 1
ATOM 911 C CA . TRP A 1 112 ? 10.426 17.065 -26.041 1.00 92.94 112 TRP A CA 1
ATOM 912 C C . TRP A 1 112 ? 11.888 16.819 -26.439 1.00 92.94 112 TRP A C 1
ATOM 914 O O . TRP A 1 112 ? 12.298 17.194 -27.539 1.00 92.94 112 TRP A O 1
ATOM 924 N N . PHE A 1 113 ? 12.665 16.140 -25.588 1.00 90.69 113 PHE A N 1
ATOM 925 C CA . PHE A 1 113 ? 14.050 15.776 -25.896 1.00 90.69 113 PHE A CA 1
ATOM 926 C C . PHE A 1 113 ? 14.135 14.863 -27.118 1.00 90.69 113 PHE A C 1
ATOM 928 O O . PHE A 1 113 ? 14.970 15.093 -27.987 1.00 90.69 113 PHE A O 1
ATOM 935 N N . PHE A 1 114 ? 13.245 13.877 -27.218 1.00 88.62 114 PHE A N 1
ATOM 936 C CA . PHE A 1 114 ? 13.174 12.979 -28.366 1.00 88.62 114 PHE A CA 1
ATOM 937 C C . PHE A 1 114 ? 12.930 13.726 -29.680 1.00 88.62 114 PHE A C 1
ATOM 939 O O . PHE A 1 114 ? 13.685 13.550 -30.638 1.00 88.62 114 PHE A O 1
ATOM 946 N N . LEU A 1 115 ? 11.933 14.616 -29.706 1.00 90.19 115 LEU A N 1
ATOM 947 C CA . LEU A 1 115 ? 11.634 15.442 -30.878 1.00 90.19 115 LEU A CA 1
ATOM 948 C C . LEU A 1 115 ? 12.825 16.328 -31.259 1.00 90.19 115 LEU A C 1
ATOM 950 O O . LEU A 1 115 ? 13.188 16.408 -32.432 1.00 90.19 115 LEU A O 1
ATOM 954 N N . LYS A 1 116 ? 13.474 16.948 -30.266 1.00 89.19 116 LYS A N 1
ATOM 955 C CA . LYS A 1 116 ? 14.663 17.776 -30.486 1.00 89.19 116 LYS A CA 1
ATOM 956 C C . LYS A 1 116 ? 15.814 16.970 -31.085 1.00 89.19 116 LYS A C 1
ATOM 958 O O . LYS A 1 116 ? 16.454 17.441 -32.016 1.00 89.19 116 LYS A O 1
ATOM 963 N N . THR A 1 117 ? 16.070 15.764 -30.581 1.00 86.56 117 THR A N 1
ATOM 964 C CA . THR A 1 117 ? 17.151 14.904 -31.079 1.00 86.56 117 THR A CA 1
ATOM 965 C C . THR A 1 117 ? 16.931 14.491 -32.532 1.00 86.56 117 THR A C 1
ATOM 967 O O . THR A 1 117 ? 17.873 14.560 -33.321 1.00 86.56 117 THR A O 1
ATOM 970 N N . ILE A 1 118 ? 15.703 14.127 -32.913 1.00 85.12 118 ILE A N 1
ATOM 971 C CA . ILE A 1 118 ? 15.388 13.778 -34.307 1.00 85.12 118 ILE A CA 1
ATOM 972 C C . ILE A 1 118 ? 15.591 14.983 -35.231 1.00 85.12 118 ILE A C 1
ATOM 974 O O . ILE A 1 118 ? 16.147 14.832 -36.315 1.00 85.12 118 ILE A O 1
ATOM 978 N N . ALA A 1 119 ? 15.206 16.183 -34.790 1.00 86.62 119 ALA A N 1
ATOM 979 C CA . ALA A 1 119 ? 15.328 17.396 -35.595 1.00 86.62 119 ALA A CA 1
ATOM 980 C C . ALA A 1 119 ? 16.783 17.841 -35.851 1.00 86.62 119 ALA A C 1
ATOM 982 O O . ALA A 1 119 ? 17.036 18.524 -36.838 1.00 86.62 119 ALA A O 1
ATOM 983 N N . THR A 1 120 ? 17.741 17.483 -34.986 1.00 81.56 120 THR A N 1
ATOM 984 C CA . THR A 1 120 ? 19.129 17.993 -35.035 1.00 81.56 120 THR A CA 1
ATOM 985 C C . THR A 1 120 ? 20.180 16.938 -35.394 1.00 81.56 120 THR A C 1
ATOM 987 O O . THR A 1 120 ? 21.356 17.126 -35.086 1.00 81.56 120 THR A O 1
ATOM 990 N N . THR A 1 121 ? 19.795 15.781 -35.936 1.00 71.62 121 THR A N 1
ATOM 991 C CA . THR A 1 121 ? 20.736 14.659 -36.097 1.00 71.62 121 THR A CA 1
ATOM 992 C C . THR A 1 121 ? 21.730 14.886 -37.244 1.00 71.62 121 THR A C 1
ATOM 994 O O . THR A 1 121 ? 21.361 14.794 -38.410 1.00 71.62 121 THR A O 1
ATOM 997 N N . ASP A 1 122 ? 23.005 15.087 -36.884 1.00 67.06 122 ASP A N 1
ATOM 998 C CA . ASP A 1 122 ? 24.178 15.000 -37.764 1.00 67.06 122 ASP A CA 1
ATOM 999 C C . ASP A 1 122 ? 25.134 13.883 -37.263 1.00 67.06 122 ASP A C 1
ATOM 1001 O O . ASP A 1 122 ? 25.241 13.586 -36.068 1.00 67.06 122 ASP A O 1
ATOM 1005 N N . SER A 1 123 ? 25.756 13.162 -38.187 1.00 60.75 123 SER A N 1
ATOM 1006 C CA . SER A 1 123 ? 25.802 11.682 -38.217 1.00 60.75 123 SER A CA 1
ATOM 1007 C C . SER A 1 123 ? 26.806 10.903 -37.326 1.00 60.75 123 SER A C 1
ATOM 1009 O O . SER A 1 123 ? 27.044 9.725 -37.592 1.00 60.75 123 SER A O 1
ATOM 1011 N N . ARG A 1 124 ? 27.371 11.444 -36.230 1.00 59.34 124 ARG A N 1
ATOM 1012 C CA . ARG A 1 124 ? 28.398 10.694 -35.438 1.00 59.34 124 ARG A CA 1
ATOM 1013 C C . ARG A 1 124 ? 28.229 10.656 -33.914 1.00 59.34 124 ARG A C 1
ATOM 1015 O O . ARG A 1 124 ? 28.651 9.700 -33.276 1.00 59.34 124 ARG A O 1
ATOM 1022 N N . GLU A 1 125 ? 27.521 11.624 -33.342 1.00 63.03 125 GLU A N 1
ATOM 1023 C CA . GLU A 1 125 ? 27.228 11.739 -31.898 1.00 63.03 125 GLU A CA 1
ATOM 1024 C C . GLU A 1 125 ? 25.834 11.192 -31.514 1.00 63.03 125 GLU A C 1
ATOM 1026 O O . GLU A 1 125 ? 25.393 11.289 -30.366 1.00 63.03 125 GLU A O 1
ATOM 1031 N N . SER A 1 126 ? 25.100 10.661 -32.497 1.00 70.75 126 SER A N 1
ATOM 1032 C CA . SER A 1 126 ? 23.658 10.416 -32.397 1.00 70.75 126 SER A CA 1
ATOM 1033 C C . SER A 1 126 ? 23.301 9.095 -31.702 1.00 70.75 126 SER A C 1
ATOM 1035 O O . SER A 1 126 ? 22.354 9.047 -30.918 1.00 70.75 126 SER A O 1
ATOM 1037 N N . PHE A 1 127 ? 24.089 8.028 -31.891 1.00 80.19 127 PHE A N 1
ATOM 1038 C CA . PHE A 1 127 ? 23.698 6.686 -31.436 1.00 80.19 127 PHE A CA 1
ATOM 1039 C C . PHE A 1 127 ? 23.554 6.565 -29.910 1.00 80.19 127 PHE A C 1
ATOM 1041 O O . PHE A 1 127 ? 22.543 6.057 -29.436 1.00 80.19 127 PHE A O 1
ATOM 1048 N N . VAL A 1 128 ? 24.510 7.078 -29.124 1.00 84.25 128 VAL A N 1
ATOM 1049 C CA . VAL A 1 128 ? 24.452 7.014 -27.647 1.00 84.25 128 VAL A CA 1
ATOM 1050 C C . VAL A 1 128 ? 23.282 7.837 -27.097 1.00 84.25 128 VAL A C 1
ATOM 1052 O O . VAL A 1 128 ? 22.603 7.404 -26.163 1.00 84.25 128 VAL A O 1
ATOM 1055 N N . LYS A 1 129 ? 23.003 9.002 -27.696 1.00 84.69 129 LYS A N 1
ATOM 1056 C CA . LYS A 1 129 ? 21.882 9.876 -27.308 1.00 84.69 129 LYS A CA 1
ATOM 1057 C C . LYS A 1 129 ? 20.544 9.202 -27.608 1.00 84.69 129 LYS A C 1
ATOM 1059 O O . LYS A 1 129 ? 19.687 9.139 -26.730 1.00 84.69 129 LYS A O 1
ATOM 1064 N N . ILE A 1 130 ? 20.402 8.623 -28.801 1.00 84.69 130 ILE A N 1
ATOM 1065 C CA . ILE A 1 130 ? 19.216 7.852 -29.194 1.00 84.69 130 ILE A CA 1
ATOM 1066 C C . ILE A 1 130 ? 19.035 6.634 -28.282 1.00 84.69 130 ILE A C 1
ATOM 1068 O O . ILE A 1 130 ? 17.944 6.429 -27.758 1.00 84.69 130 ILE A O 1
ATOM 1072 N N . LEU A 1 131 ? 20.093 5.858 -28.032 1.00 87.69 131 LEU A N 1
ATOM 1073 C CA . LEU A 1 131 ? 20.032 4.676 -27.170 1.00 87.69 131 LEU A CA 1
ATOM 1074 C C . LEU A 1 131 ? 19.588 5.037 -25.745 1.00 87.69 131 LEU A C 1
ATOM 1076 O O . LEU A 1 131 ? 18.702 4.391 -25.188 1.00 87.69 131 LEU A O 1
ATOM 1080 N N . THR A 1 132 ? 20.156 6.103 -25.175 1.00 89.00 132 THR A N 1
ATOM 1081 C CA . THR A 1 132 ? 19.790 6.598 -23.838 1.00 89.00 132 THR A CA 1
ATOM 1082 C C . THR A 1 132 ? 18.325 7.040 -23.785 1.00 89.00 132 THR A C 1
ATOM 1084 O O . THR A 1 132 ? 17.617 6.731 -22.822 1.00 89.00 132 THR A O 1
ATOM 1087 N N . LEU A 1 133 ? 17.834 7.719 -24.829 1.00 90.12 133 LEU A N 1
ATOM 1088 C CA . LEU A 1 133 ? 16.426 8.107 -24.940 1.00 90.12 133 LEU A CA 1
ATOM 1089 C C . LEU A 1 133 ? 15.508 6.885 -25.000 1.00 90.12 133 LEU A C 1
ATOM 1091 O O . LEU A 1 133 ? 14.560 6.809 -24.223 1.00 90.12 133 LEU A O 1
ATOM 1095 N N . VAL A 1 134 ? 15.805 5.906 -25.860 1.00 90.75 134 VAL A N 1
ATOM 1096 C CA . VAL A 1 134 ? 15.002 4.679 -26.001 1.00 90.75 134 VAL A CA 1
ATOM 1097 C C . VAL A 1 134 ? 14.926 3.912 -24.679 1.00 90.75 134 VAL A C 1
ATOM 1099 O O . VAL A 1 134 ? 13.836 3.530 -24.256 1.00 90.75 134 VAL A O 1
ATOM 1102 N N . LEU A 1 135 ? 16.050 3.745 -23.974 1.00 93.81 135 LEU A N 1
ATOM 1103 C CA . LEU A 1 135 ? 16.055 3.111 -22.651 1.00 93.81 135 LEU A CA 1
ATOM 1104 C C . LEU A 1 135 ? 15.193 3.885 -21.643 1.00 93.81 135 LEU A C 1
ATOM 1106 O O . LEU A 1 135 ? 14.439 3.283 -20.880 1.00 93.81 135 LEU A O 1
ATOM 1110 N N . SER A 1 136 ? 15.235 5.218 -21.678 1.00 93.75 136 SER A N 1
ATOM 1111 C CA . SER A 1 136 ? 14.408 6.073 -20.817 1.00 93.75 136 SER A CA 1
ATOM 1112 C C . SER A 1 136 ? 12.907 5.917 -21.106 1.00 93.75 136 SER A C 1
ATOM 1114 O O . SER A 1 136 ? 12.110 5.874 -20.167 1.00 93.75 136 SER A O 1
ATOM 1116 N N . PHE A 1 137 ? 12.517 5.752 -22.377 1.00 94.12 137 PHE A N 1
ATOM 1117 C CA . PHE A 1 137 ? 11.129 5.473 -22.775 1.00 94.12 137 PHE A CA 1
ATOM 1118 C C . PHE A 1 137 ? 10.600 4.148 -22.235 1.00 94.12 137 PHE A C 1
ATOM 1120 O O . PHE A 1 137 ? 9.395 4.023 -22.052 1.00 94.12 137 PHE A O 1
ATOM 1127 N N . VAL A 1 138 ? 11.466 3.176 -21.948 1.00 94.81 138 VAL A N 1
ATOM 1128 C CA . VAL A 1 138 ? 11.064 1.900 -21.339 1.00 94.81 138 VAL A CA 1
ATOM 1129 C C . VAL A 1 138 ? 11.075 1.994 -19.813 1.00 94.81 138 VAL A C 1
ATOM 1131 O O . VAL A 1 138 ? 10.124 1.582 -19.148 1.00 94.81 138 VAL A O 1
ATOM 1134 N N . LEU A 1 139 ? 12.131 2.576 -19.244 1.00 94.62 139 LEU A N 1
ATOM 1135 C CA . LEU A 1 139 ? 12.348 2.594 -17.799 1.00 94.62 139 LEU A CA 1
ATOM 1136 C C . LEU A 1 139 ? 11.376 3.525 -17.063 1.00 94.62 139 LEU A C 1
ATOM 1138 O O . LEU A 1 139 ? 10.815 3.130 -16.041 1.00 94.62 139 LEU A O 1
ATOM 1142 N N . ILE A 1 140 ? 11.124 4.738 -17.568 1.00 95.44 140 ILE A N 1
ATOM 1143 C CA . ILE A 1 140 ? 10.270 5.718 -16.873 1.00 95.44 140 ILE A CA 1
ATOM 1144 C C . ILE A 1 140 ? 8.818 5.219 -16.724 1.00 95.44 140 ILE A C 1
ATOM 1146 O O . ILE A 1 140 ? 8.296 5.266 -15.604 1.00 95.44 140 ILE A O 1
ATOM 1150 N N . PRO A 1 141 ? 8.131 4.704 -17.769 1.00 95.25 141 PRO A N 1
ATOM 1151 C CA . PRO A 1 141 ? 6.780 4.174 -17.597 1.00 95.25 141 PRO A CA 1
ATOM 1152 C C . PRO A 1 141 ? 6.747 2.908 -16.740 1.00 95.25 141 PRO A C 1
ATOM 1154 O O . PRO A 1 141 ? 5.772 2.709 -16.011 1.00 95.25 141 PRO A O 1
ATOM 1157 N N . MET A 1 142 ? 7.790 2.073 -16.789 1.00 95.25 142 MET A N 1
ATOM 1158 C CA . MET A 1 142 ? 7.900 0.889 -15.937 1.00 95.25 142 MET A CA 1
ATOM 1159 C C . MET A 1 142 ? 7.936 1.302 -14.462 1.00 95.25 142 MET A C 1
ATOM 1161 O O . MET A 1 142 ? 7.075 0.879 -13.690 1.00 95.25 142 MET A O 1
ATOM 1165 N N . ILE A 1 143 ? 8.834 2.221 -14.087 1.00 95.81 143 ILE A N 1
ATOM 1166 C CA . ILE A 1 143 ? 8.923 2.769 -12.722 1.00 95.81 143 ILE A CA 1
ATOM 1167 C C . ILE A 1 143 ? 7.600 3.422 -12.310 1.00 95.81 143 ILE A C 1
ATOM 1169 O O . ILE A 1 143 ? 7.111 3.172 -11.206 1.00 95.81 143 ILE A O 1
ATOM 1173 N N . LYS A 1 144 ? 6.968 4.202 -13.198 1.00 96.25 144 LYS A N 1
ATOM 1174 C CA . LYS A 1 144 ? 5.656 4.816 -12.934 1.00 96.25 144 LYS A CA 1
ATOM 1175 C C . LYS A 1 144 ? 4.589 3.765 -12.621 1.00 96.25 144 LYS A C 1
ATOM 1177 O O . LYS A 1 144 ? 3.792 3.958 -11.706 1.00 96.25 144 LYS A O 1
ATOM 1182 N N . SER A 1 145 ? 4.561 2.674 -13.383 1.00 96.44 145 SER A N 1
ATOM 1183 C CA . SER A 1 145 ? 3.564 1.607 -13.248 1.00 96.44 145 SER A CA 1
ATOM 1184 C C . SER A 1 145 ? 3.753 0.835 -11.945 1.00 96.44 145 SER A C 1
ATOM 1186 O O . SER A 1 145 ? 2.790 0.677 -11.197 1.00 96.44 145 SER A O 1
ATOM 1188 N N . PHE A 1 146 ? 4.995 0.462 -11.612 1.00 96.06 146 PHE A N 1
ATOM 1189 C CA . PHE A 1 146 ? 5.322 -0.123 -10.308 1.00 96.06 146 PHE A CA 1
ATOM 1190 C C . PHE A 1 146 ? 4.977 0.828 -9.153 1.00 96.06 146 PHE A C 1
ATOM 1192 O O . PHE A 1 146 ? 4.361 0.414 -8.175 1.00 96.06 146 PHE A O 1
ATOM 1199 N N . SER A 1 147 ? 5.296 2.118 -9.272 1.00 97.00 147 SER A N 1
ATOM 1200 C CA . SER A 1 147 ? 4.959 3.104 -8.234 1.00 97.00 147 SER A CA 1
ATOM 1201 C C . SER A 1 147 ? 3.451 3.197 -8.005 1.00 97.00 147 SER A C 1
ATOM 1203 O O . SER A 1 147 ? 3.002 3.216 -6.862 1.00 97.00 147 SER A O 1
ATOM 1205 N N . LEU A 1 148 ? 2.664 3.219 -9.087 1.00 97.00 148 LEU A N 1
ATOM 1206 C CA . LEU A 1 148 ? 1.208 3.305 -9.015 1.00 97.00 148 LEU A CA 1
ATOM 1207 C C . LEU A 1 148 ? 0.596 2.054 -8.379 1.00 97.00 148 LEU A C 1
ATOM 1209 O O . LEU A 1 148 ? -0.222 2.189 -7.476 1.00 97.00 148 LEU A O 1
ATOM 1213 N N . ILE A 1 149 ? 0.989 0.855 -8.818 1.00 96.56 149 ILE A N 1
ATOM 1214 C CA . ILE A 1 149 ? 0.383 -0.382 -8.308 1.00 96.56 149 ILE A CA 1
ATOM 1215 C C . ILE A 1 149 ? 0.687 -0.587 -6.820 1.00 96.56 149 ILE A C 1
ATOM 1217 O O . ILE A 1 149 ? -0.207 -0.931 -6.050 1.00 96.56 149 ILE A O 1
ATOM 1221 N N . HIS A 1 150 ? 1.914 -0.280 -6.386 1.00 96.75 150 HIS A N 1
ATOM 1222 C CA . HIS A 1 150 ? 2.285 -0.337 -4.972 1.00 96.75 150 HIS A CA 1
ATOM 1223 C C . HIS A 1 150 ? 1.591 0.748 -4.148 1.00 96.75 150 HIS A C 1
ATOM 1225 O O . HIS A 1 150 ? 1.195 0.481 -3.014 1.00 96.75 150 HIS A O 1
ATOM 1231 N N . LEU A 1 151 ? 1.401 1.950 -4.708 1.00 97.12 151 LEU A N 1
ATOM 1232 C CA . LEU A 1 151 ? 0.647 3.015 -4.047 1.00 97.12 151 LEU A CA 1
ATOM 1233 C C . LEU A 1 151 ? -0.807 2.598 -3.824 1.00 97.12 151 LEU A C 1
ATOM 1235 O O . LEU A 1 151 ? -1.279 2.706 -2.697 1.00 97.12 151 LEU A O 1
ATOM 1239 N N . VAL A 1 152 ? -1.473 2.086 -4.865 1.00 97.19 152 VAL A N 1
ATOM 1240 C CA . VAL A 1 152 ? -2.863 1.612 -4.791 1.00 97.19 152 VAL A CA 1
ATOM 1241 C C . VAL A 1 152 ? -2.986 0.487 -3.771 1.00 97.19 152 VAL A C 1
ATOM 1243 O O . VAL A 1 152 ? -3.816 0.571 -2.872 1.00 97.19 152 VAL A O 1
ATOM 1246 N N . PHE A 1 153 ? -2.118 -0.526 -3.839 1.00 96.06 153 PHE A N 1
ATOM 1247 C CA . PHE A 1 153 ? -2.143 -1.635 -2.887 1.00 96.06 153 PHE A CA 1
ATOM 1248 C C . PHE A 1 153 ? -2.013 -1.144 -1.438 1.00 96.06 153 PHE A C 1
ATOM 1250 O O . PHE A 1 153 ? -2.842 -1.472 -0.593 1.00 96.06 153 PHE A O 1
ATOM 1257 N N . LYS A 1 154 ? -1.018 -0.293 -1.148 1.00 95.44 154 LYS A N 1
ATOM 1258 C CA . LYS A 1 154 ? -0.809 0.245 0.204 1.00 95.44 154 LYS A CA 1
ATOM 1259 C C . LYS A 1 154 ? -1.956 1.142 0.669 1.00 95.44 154 LYS A C 1
ATOM 1261 O O . LYS A 1 154 ? -2.326 1.061 1.841 1.00 95.44 154 LYS A O 1
ATOM 1266 N N . SER A 1 155 ? -2.518 1.971 -0.212 1.00 96.06 155 SER A N 1
ATOM 1267 C CA . SER A 1 155 ? -3.645 2.837 0.144 1.00 96.06 155 SER A CA 1
ATOM 1268 C C . SER A 1 155 ? -4.917 2.042 0.417 1.00 96.06 155 SER A C 1
ATOM 1270 O O . SER A 1 155 ? -5.615 2.350 1.379 1.00 96.06 155 SER A O 1
ATOM 1272 N N . GLU A 1 156 ? -5.189 0.995 -0.364 1.00 95.62 156 GLU A N 1
ATOM 1273 C CA . GLU A 1 156 ? -6.352 0.125 -0.164 1.00 95.62 156 GLU A CA 1
ATOM 1274 C C . GLU A 1 156 ? -6.236 -0.667 1.140 1.00 95.62 156 GLU A C 1
ATOM 1276 O O . GLU A 1 156 ? -7.168 -0.679 1.941 1.00 95.62 156 GLU A O 1
ATOM 1281 N N . THR A 1 157 ? -5.066 -1.246 1.438 1.00 94.31 157 THR A N 1
ATOM 1282 C CA . THR A 1 157 ? -4.838 -1.917 2.728 1.00 94.31 157 THR A CA 1
ATOM 1283 C C . THR A 1 157 ? -5.056 -0.965 3.908 1.00 94.31 157 THR A C 1
ATOM 1285 O O . THR A 1 157 ? -5.700 -1.330 4.893 1.00 94.31 157 THR A O 1
ATOM 1288 N N . ALA A 1 158 ? -4.562 0.274 3.814 1.00 95.75 158 ALA A N 1
ATOM 1289 C CA . ALA A 1 158 ? -4.780 1.283 4.845 1.00 95.75 158 ALA A CA 1
ATOM 1290 C C . ALA A 1 158 ? -6.268 1.652 4.980 1.00 95.75 158 ALA A C 1
ATOM 1292 O O . ALA A 1 158 ? -6.778 1.725 6.097 1.00 95.75 158 ALA A O 1
ATOM 1293 N N . ALA A 1 159 ? -6.981 1.835 3.866 1.00 95.75 159 ALA A N 1
ATOM 1294 C CA . ALA A 1 159 ? -8.408 2.141 3.864 1.00 95.75 159 ALA A CA 1
ATOM 1295 C C . ALA A 1 159 ? -9.242 1.009 4.485 1.00 95.75 159 ALA A C 1
ATOM 1297 O O . ALA A 1 159 ? -10.108 1.279 5.318 1.00 95.75 159 ALA A O 1
ATOM 1298 N N . ILE A 1 160 ? -8.945 -0.250 4.143 1.00 95.62 160 ILE A N 1
ATOM 1299 C CA . ILE A 1 160 ? -9.588 -1.436 4.727 1.00 95.62 160 ILE A CA 1
ATOM 1300 C C . ILE A 1 160 ? -9.356 -1.471 6.237 1.00 95.62 160 ILE A C 1
ATOM 1302 O O . ILE A 1 160 ? -10.320 -1.611 6.991 1.00 95.62 160 ILE A O 1
ATOM 1306 N N . LYS A 1 161 ? -8.107 -1.272 6.683 1.00 95.25 161 LYS A N 1
ATOM 1307 C CA . LYS A 1 161 ? -7.758 -1.209 8.108 1.00 95.25 161 LYS A CA 1
ATOM 1308 C C . LYS A 1 161 ? -8.592 -0.152 8.836 1.00 95.25 161 LYS A C 1
ATOM 1310 O O . LYS A 1 161 ? -9.260 -0.469 9.815 1.00 95.25 161 LYS A O 1
ATOM 1315 N N . LEU A 1 162 ? -8.611 1.081 8.326 1.00 95.81 162 LEU A N 1
ATOM 1316 C CA . LEU A 1 162 ? -9.373 2.176 8.931 1.00 95.81 162 LEU A CA 1
ATOM 1317 C C . LEU A 1 162 ? -10.878 1.899 8.966 1.00 95.81 162 LEU A C 1
ATOM 1319 O O . LEU A 1 162 ? -11.528 2.141 9.984 1.00 95.81 162 LEU A O 1
ATOM 1323 N N . LYS A 1 163 ? -11.434 1.372 7.870 1.00 96.06 163 LYS A N 1
ATOM 1324 C CA . LYS A 1 163 ? -12.856 1.033 7.771 1.00 96.06 163 LYS A CA 1
ATOM 1325 C C . LYS A 1 163 ? -13.240 -0.042 8.788 1.00 96.06 163 LYS A C 1
ATOM 1327 O O . LYS A 1 163 ? -14.233 0.132 9.492 1.00 96.06 163 LYS A O 1
ATOM 1332 N N . ALA A 1 164 ? -12.461 -1.118 8.885 1.00 96.81 164 ALA A N 1
ATOM 1333 C CA . ALA A 1 164 ? -12.704 -2.209 9.825 1.00 96.81 164 ALA A CA 1
ATOM 1334 C C . ALA A 1 164 ? -12.625 -1.729 11.284 1.00 96.81 164 ALA A C 1
ATOM 1336 O O . ALA A 1 164 ? -13.562 -1.960 12.050 1.00 96.81 164 ALA A O 1
ATOM 1337 N N . SER A 1 165 ? -11.574 -0.977 11.642 1.00 96.75 165 SER A N 1
ATOM 1338 C CA . SER A 1 165 ? -11.433 -0.360 12.969 1.00 96.75 165 SER A CA 1
ATOM 1339 C C . SER A 1 165 ? -12.633 0.518 13.329 1.00 96.75 165 SER A C 1
ATOM 1341 O O . SER A 1 165 ? -13.148 0.447 14.443 1.00 96.75 165 SER A O 1
ATOM 1343 N N . MET A 1 166 ? -13.090 1.355 12.392 1.00 95.81 166 MET A N 1
ATOM 1344 C CA . MET A 1 166 ? -14.196 2.285 12.620 1.00 95.81 166 MET A CA 1
ATOM 1345 C C . MET A 1 166 ? -15.516 1.551 12.861 1.00 95.81 166 MET A C 1
ATOM 1347 O O . MET A 1 166 ? -16.229 1.882 13.807 1.00 95.81 166 MET A O 1
ATOM 1351 N N . ILE A 1 167 ? -15.835 0.555 12.028 1.00 96.44 167 ILE A N 1
ATOM 1352 C CA . ILE A 1 167 ? -17.057 -0.245 12.179 1.00 96.44 167 ILE A CA 1
ATOM 1353 C C . ILE A 1 167 ? -17.058 -0.943 13.542 1.00 96.44 167 ILE A C 1
ATOM 1355 O O . ILE A 1 167 ? -18.027 -0.807 14.290 1.00 96.44 167 ILE A O 1
ATOM 1359 N N . GLY A 1 168 ? -15.963 -1.619 13.897 1.00 96.25 168 GLY A N 1
ATOM 1360 C CA . GLY A 1 168 ? -15.872 -2.331 15.169 1.00 96.25 168 GLY A CA 1
ATOM 1361 C C . GLY A 1 168 ? -15.925 -1.398 16.385 1.00 96.25 168 GLY A C 1
ATOM 1362 O O . GLY A 1 168 ? -16.580 -1.716 17.376 1.00 96.25 168 GLY A O 1
ATOM 1363 N N . LEU A 1 169 ? -15.331 -0.201 16.301 1.00 95.75 169 LEU A N 1
ATOM 1364 C CA . LEU A 1 169 ? -15.426 0.798 17.367 1.00 95.75 169 LEU A CA 1
ATOM 1365 C C . LEU A 1 169 ? -16.869 1.282 17.562 1.00 95.75 169 LEU A C 1
ATOM 1367 O O . LEU A 1 169 ? -17.341 1.356 18.695 1.00 95.75 169 LEU A O 1
ATOM 1371 N N . VAL A 1 170 ? -17.591 1.582 16.477 1.00 95.25 170 VAL A N 1
ATOM 1372 C CA . VAL A 1 170 ? -19.004 1.990 16.553 1.00 95.25 170 VAL A CA 1
ATOM 1373 C C . VAL A 1 170 ? -19.856 0.871 17.151 1.00 95.25 170 VAL A C 1
ATOM 1375 O O . VAL A 1 170 ? -20.644 1.130 18.058 1.00 95.25 170 VAL A O 1
ATOM 1378 N N . GLN A 1 171 ? -19.664 -0.372 16.705 1.00 95.38 171 GLN A N 1
ATOM 1379 C CA . GLN A 1 171 ? -20.378 -1.533 17.243 1.00 95.38 171 GLN A CA 1
ATOM 1380 C C . GLN A 1 171 ? -20.125 -1.720 18.741 1.00 95.38 171 GLN A C 1
ATOM 1382 O O . GLN A 1 171 ? -21.075 -1.929 19.498 1.00 95.38 171 GLN A O 1
ATOM 1387 N N . LYS A 1 172 ? -18.872 -1.579 19.189 1.00 94.25 172 LYS A N 1
ATOM 1388 C CA . LYS A 1 172 ? -18.504 -1.643 20.608 1.00 94.25 172 LYS A CA 1
ATOM 1389 C C . LYS A 1 172 ? -19.226 -0.569 21.427 1.00 94.25 172 LYS A C 1
ATOM 1391 O O . LYS A 1 172 ? -19.796 -0.873 22.471 1.00 94.25 172 LYS A O 1
ATOM 1396 N N . GLN A 1 173 ? -19.246 0.671 20.939 1.00 91.00 173 GLN A N 1
ATOM 1397 C CA . GLN A 1 173 ? -19.897 1.798 21.617 1.00 91.00 173 GLN A CA 1
ATOM 1398 C C . GLN A 1 173 ? -21.420 1.632 21.696 1.00 91.00 173 GLN A C 1
ATOM 1400 O O . GLN A 1 173 ? -22.015 1.872 22.744 1.00 91.00 173 GLN A O 1
ATOM 1405 N N . VAL A 1 174 ? -22.059 1.198 20.607 1.00 93.69 174 VAL A N 1
ATOM 1406 C CA . VAL A 1 174 ? -23.508 0.942 20.578 1.00 93.69 174 VAL A CA 1
ATOM 1407 C C . VAL A 1 174 ? -23.873 -0.203 21.522 1.00 93.69 174 VAL A C 1
ATOM 1409 O O . VAL A 1 174 ? -24.789 -0.057 22.325 1.00 93.69 174 VAL A O 1
ATOM 1412 N N . SER A 1 175 ? -23.120 -1.305 21.485 1.00 91.94 175 SER A N 1
ATOM 1413 C CA . SER A 1 175 ? -23.363 -2.465 22.352 1.00 91.94 175 SER A CA 1
ATOM 1414 C C . SER A 1 175 ? -23.205 -2.112 23.830 1.00 91.94 175 SER A C 1
ATOM 1416 O O . SER A 1 175 ? -24.039 -2.499 24.642 1.00 91.94 175 SER A O 1
ATOM 1418 N N . HIS A 1 176 ? -22.187 -1.316 24.177 1.00 90.38 176 HIS A N 1
ATOM 1419 C CA . HIS A 1 176 ? -22.010 -0.814 25.538 1.00 90.38 176 HIS A CA 1
ATOM 142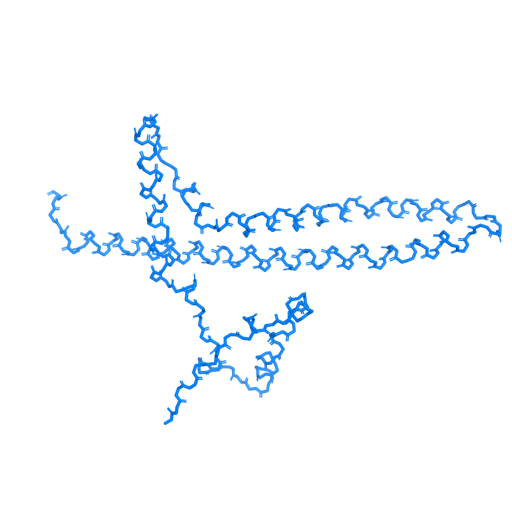0 C C . HIS A 1 176 ? -23.215 0.020 25.992 1.00 90.38 176 HIS A C 1
ATOM 1422 O O . HIS A 1 176 ? -23.730 -0.203 27.080 1.00 90.38 176 HIS A O 1
ATOM 1428 N N . LYS A 1 177 ? -23.699 0.957 25.166 1.00 87.50 177 LYS A N 1
ATOM 1429 C CA . LYS A 1 177 ? -24.865 1.791 25.512 1.00 87.50 177 LYS A CA 1
ATOM 1430 C C . LYS A 1 177 ? -26.146 0.984 25.720 1.00 87.50 177 LYS A C 1
ATOM 1432 O O . LYS A 1 177 ? -26.939 1.339 26.579 1.00 87.50 177 LYS A O 1
ATOM 1437 N N . ILE A 1 178 ? -26.349 -0.082 24.946 1.00 87.38 178 ILE A N 1
ATOM 1438 C CA . ILE A 1 178 ? -27.506 -0.975 25.108 1.00 87.38 178 ILE A CA 1
ATOM 1439 C C . ILE A 1 178 ? -27.384 -1.791 26.404 1.00 87.38 178 ILE A C 1
ATOM 1441 O O . ILE A 1 178 ? -28.377 -1.987 27.097 1.00 87.38 178 ILE A O 1
ATOM 1445 N N . ALA A 1 179 ? -26.176 -2.252 26.743 1.00 83.19 179 ALA A N 1
ATOM 1446 C CA . ALA A 1 179 ? -25.924 -3.060 27.936 1.00 83.19 179 ALA A CA 1
ATOM 1447 C C . ALA A 1 179 ? -25.976 -2.260 29.253 1.00 83.19 179 ALA A C 1
ATOM 1449 O O . ALA A 1 179 ? -26.264 -2.837 30.298 1.00 83.19 179 ALA A O 1
ATOM 1450 N N . THR A 1 180 ? -25.719 -0.948 29.216 1.00 77.31 180 THR A N 1
ATOM 1451 C CA . THR A 1 180 ? -25.817 -0.044 30.375 1.00 77.31 180 THR A CA 1
ATOM 1452 C C . THR A 1 180 ? -26.870 1.045 30.120 1.00 77.31 180 THR A C 1
ATOM 1454 O O . THR A 1 180 ? -26.500 2.160 29.745 1.00 77.31 180 THR A O 1
ATOM 1457 N N . PRO A 1 181 ? -28.174 0.747 30.283 1.00 66.25 181 PRO A N 1
ATOM 1458 C CA . PRO A 1 181 ? -29.258 1.688 29.987 1.00 66.25 181 PRO A CA 1
ATOM 1459 C C . PRO A 1 181 ? -29.437 2.815 31.021 1.00 66.25 181 PRO A C 1
ATOM 1461 O O . PRO A 1 181 ? -30.296 3.672 30.826 1.00 66.25 181 PRO A O 1
ATOM 1464 N N . GLU A 1 182 ? -28.675 2.841 32.118 1.00 62.44 182 GLU A N 1
ATOM 1465 C CA . GLU A 1 182 ? -28.807 3.902 33.121 1.00 62.44 182 GLU A CA 1
ATOM 1466 C C . GLU A 1 182 ? -28.237 5.236 32.603 1.00 62.44 182 GLU A C 1
ATOM 1468 O O . GLU A 1 182 ? -27.139 5.271 32.050 1.00 62.44 182 GLU A O 1
ATOM 1473 N N . PHE A 1 183 ? -29.004 6.314 32.821 1.00 51.75 183 PHE A N 1
ATOM 1474 C CA . PHE A 1 183 ? -28.829 7.715 32.386 1.00 51.75 183 PHE A CA 1
ATOM 1475 C C . PHE A 1 183 ? -29.520 8.133 31.069 1.00 51.75 183 PHE A C 1
ATOM 1477 O O . PHE A 1 183 ? -28.912 8.785 30.212 1.00 51.75 183 PHE A O 1
ATOM 1484 N N . LEU A 1 184 ? -30.823 7.843 30.960 1.00 45.44 184 LEU A N 1
ATOM 1485 C CA . LEU A 1 184 ? -31.804 8.811 30.443 1.00 45.44 184 LEU A CA 1
ATOM 1486 C C . LEU A 1 184 ? -32.535 9.465 31.618 1.00 45.44 184 LEU A C 1
ATOM 1488 O O . LEU A 1 184 ? -32.876 8.719 32.562 1.00 45.44 184 LEU A O 1
#

Sequence (184 aa):
MENLSVKNPQNQAGFLSSLTFSWMTGILKLGYKQPLEEKHLFELDSEYHAEKLVADLEMEWLAEQRSCNARKTKPRFWRAMMRTISNKAFLVMIILRILYSLCFSGMPLLIWFFLKTIATTDSRESFVKILTLVLSFVLIPMIKSFSLIHLVFKSETAAIKLKASMIGLVQKQVSHKIATPEFL

Foldseek 3Di:
DDLPQAAQLCVVDDPVCVLVVVSCVVVVVVCVVDPDDPSSDHDDDPCQDLVNLQVQLVVLQVVQVVVCVVVVHDRDSVVSLVVSPDPVLVVLLVVLVVLLVCLVVCVVVLVVQVVVLVVDDDDDPNPVSVVVSVVSVVPSVVSNVSSVVVSVVSVVVSVSSSVSNVVSNVVVVVVVCVVDVPDD

Radius of gyration: 24.89 Å; chains: 1; bounding box: 60×57×71 Å

Organism: Acropora cervicornis (NCBI:txid6130)

pLDDT: mean 89.74, std 11.64, range [32.12, 97.75]